Protein AF-A0A7W1GIJ8-F1 (afdb_monomer)

Sequence (179 aa):
MKRFIGHLTVALIAFLLGIIAAHLSSYIQSLGSETNVIAVEAPAMPPPELSSTKGEPRNLSPKEAEIVAEAESFVCSNGYTEQQCGSIGRIYFEPGENPDALNKIWEQRRETLEGKAYGIILKKKGESTFWTVVFRYTARAGKDRERFGRAWTMEEDRFNKYFIRFSHDFPLAKVEKKL

Structure (mmCIF, N/CA/C/O backbone):
data_AF-A0A7W1GIJ8-F1
#
_entry.id   AF-A0A7W1GIJ8-F1
#
loop_
_atom_site.group_PDB
_atom_site.id
_atom_site.type_symbol
_atom_site.label_atom_id
_atom_site.label_alt_id
_atom_site.label_comp_id
_atom_site.label_asym_id
_atom_site.label_entity_id
_atom_site.label_seq_id
_atom_site.pdbx_PDB_ins_code
_atom_site.Cartn_x
_atom_site.Cartn_y
_atom_site.Cartn_z
_atom_site.occupancy
_atom_site.B_iso_or_equiv
_atom_site.auth_seq_id
_atom_site.auth_comp_id
_atom_site.auth_asym_id
_atom_site.auth_atom_id
_atom_site.pdbx_PDB_model_num
ATOM 1 N N . MET A 1 1 ? 46.442 -18.785 38.571 1.00 53.50 1 MET A N 1
ATOM 2 C CA . MET A 1 1 ? 45.123 -19.213 38.041 1.00 53.50 1 MET A CA 1
ATOM 3 C C . MET A 1 1 ? 43.987 -18.223 38.313 1.00 53.50 1 MET A C 1
ATOM 5 O O . MET A 1 1 ? 43.363 -17.812 37.348 1.00 53.50 1 MET A O 1
ATOM 9 N N . LYS A 1 2 ? 43.738 -17.756 39.551 1.00 52.12 2 LYS A N 1
ATOM 10 C CA . LYS A 1 2 ? 42.608 -16.837 39.856 1.00 52.12 2 LYS A CA 1
ATOM 11 C C . LYS A 1 2 ? 42.583 -15.520 39.050 1.00 52.12 2 LYS A C 1
ATOM 13 O O . LYS A 1 2 ? 41.520 -15.099 38.618 1.00 52.12 2 LYS A O 1
ATOM 18 N N . ARG A 1 3 ? 43.744 -14.902 38.789 1.00 56.84 3 ARG A N 1
ATOM 19 C CA . ARG A 1 3 ? 43.837 -13.662 37.985 1.00 56.84 3 ARG A CA 1
ATOM 20 C C . ARG A 1 3 ? 43.537 -13.880 36.496 1.00 56.84 3 ARG A C 1
ATOM 22 O O . ARG A 1 3 ? 42.955 -13.018 35.859 1.00 56.84 3 ARG A O 1
ATOM 29 N N . PHE A 1 4 ? 43.875 -15.056 35.967 1.00 59.53 4 PHE A N 1
ATOM 30 C CA . PHE A 1 4 ? 43.648 -15.398 34.560 1.00 59.53 4 PHE A CA 1
ATOM 31 C C . PHE A 1 4 ? 42.158 -15.624 34.270 1.00 59.53 4 PHE A C 1
ATOM 33 O O . PHE A 1 4 ? 41.647 -15.160 33.259 1.00 59.53 4 PHE A O 1
ATOM 40 N N . ILE A 1 5 ? 41.448 -16.253 35.215 1.00 66.31 5 ILE A N 1
ATOM 41 C CA . ILE A 1 5 ? 39.994 -16.446 35.141 1.00 66.31 5 ILE A CA 1
ATOM 42 C C . ILE A 1 5 ? 39.275 -15.092 35.150 1.00 66.31 5 ILE A C 1
ATOM 44 O O . ILE A 1 5 ? 38.388 -14.895 34.333 1.00 66.31 5 ILE A O 1
ATOM 48 N N . GLY A 1 6 ? 39.701 -14.143 35.996 1.00 62.62 6 GLY A N 1
ATOM 49 C CA . GLY A 1 6 ? 39.103 -12.803 36.055 1.00 62.62 6 GLY A CA 1
ATOM 50 C C . GLY A 1 6 ? 39.249 -11.996 34.759 1.00 62.62 6 GLY A C 1
ATOM 51 O O . GLY A 1 6 ? 38.296 -11.358 34.323 1.00 62.62 6 GLY A O 1
ATOM 52 N N . HIS A 1 7 ? 40.414 -12.049 34.106 1.00 67.94 7 HIS A N 1
ATOM 53 C CA . HIS A 1 7 ? 40.604 -11.372 32.817 1.00 67.94 7 HIS A CA 1
ATOM 54 C C . HIS A 1 7 ? 39.804 -12.033 31.685 1.00 67.94 7 HIS A C 1
ATOM 56 O O . HIS A 1 7 ? 39.283 -11.328 30.822 1.00 67.94 7 HIS A O 1
ATOM 62 N N . LEU A 1 8 ? 39.644 -13.361 31.723 1.00 70.44 8 LEU A N 1
ATOM 63 C CA . LEU A 1 8 ? 38.831 -14.096 30.755 1.00 70.44 8 LEU A CA 1
ATOM 64 C C . LEU A 1 8 ? 37.340 -13.735 30.868 1.00 70.44 8 LEU A C 1
ATOM 66 O O . LEU A 1 8 ? 36.697 -13.506 29.847 1.00 70.44 8 LEU A O 1
ATOM 70 N N . THR A 1 9 ? 36.789 -13.624 32.084 1.00 71.50 9 THR A N 1
ATOM 71 C CA . THR A 1 9 ? 35.383 -13.223 32.274 1.00 71.50 9 THR A CA 1
ATOM 72 C C . THR A 1 9 ? 35.122 -11.797 31.813 1.00 71.50 9 THR A C 1
ATOM 74 O O . THR A 1 9 ? 34.114 -11.553 31.155 1.00 71.50 9 THR A O 1
ATOM 77 N N . VAL A 1 10 ? 36.027 -10.857 32.103 1.00 75.12 10 VAL A N 1
ATOM 78 C CA . VAL A 1 10 ? 35.875 -9.463 31.655 1.00 75.12 10 VAL A CA 1
ATOM 79 C C . VAL A 1 10 ? 35.922 -9.367 30.126 1.00 75.12 10 VAL A C 1
ATOM 81 O O . VAL A 1 10 ? 35.085 -8.685 29.536 1.00 75.12 10 VAL A O 1
ATOM 84 N N . ALA A 1 11 ? 36.834 -10.096 29.475 1.00 74.00 11 ALA A N 1
ATOM 85 C CA . ALA A 1 11 ? 36.916 -10.136 28.015 1.00 74.00 11 ALA A CA 1
ATOM 86 C C . ALA A 1 11 ? 35.655 -10.744 27.376 1.00 74.00 11 ALA A C 1
ATOM 88 O O . ALA A 1 11 ? 35.153 -10.217 26.384 1.00 74.00 11 ALA A O 1
ATOM 89 N N . LEU A 1 12 ? 35.103 -11.808 27.970 1.00 78.75 12 LEU A N 1
ATOM 90 C CA . LEU A 1 12 ? 33.885 -12.452 27.476 1.00 78.75 12 LEU A CA 1
ATOM 91 C C . LEU A 1 12 ? 32.659 -11.532 27.596 1.00 78.75 12 LEU A C 1
ATOM 93 O O . LEU A 1 12 ? 31.855 -11.453 26.671 1.00 78.75 12 LEU A O 1
ATOM 97 N N . ILE A 1 13 ? 32.534 -10.801 28.709 1.00 80.62 13 ILE A N 1
ATOM 98 C CA . ILE A 1 13 ? 31.448 -9.832 28.915 1.00 80.62 13 ILE A CA 1
ATOM 99 C C . ILE A 1 13 ? 31.554 -8.689 27.901 1.00 80.62 13 ILE A C 1
ATOM 101 O O . ILE A 1 13 ? 30.557 -8.339 27.276 1.00 80.62 13 ILE A O 1
ATOM 105 N N . ALA A 1 14 ? 32.754 -8.143 27.686 1.00 74.88 14 ALA A N 1
ATOM 106 C CA . ALA A 1 14 ? 32.968 -7.085 26.700 1.00 74.88 14 ALA A CA 1
ATOM 107 C C . ALA A 1 14 ? 32.636 -7.553 25.271 1.00 74.88 14 ALA A C 1
ATOM 109 O O . ALA A 1 14 ? 31.996 -6.826 24.513 1.00 74.88 14 ALA A O 1
ATOM 110 N N . PHE A 1 15 ? 33.009 -8.788 24.924 1.00 78.56 15 PHE A N 1
ATOM 111 C CA . PHE A 1 15 ? 32.695 -9.390 23.630 1.00 78.56 15 PHE A CA 1
ATOM 112 C C . PHE A 1 15 ? 31.184 -9.582 23.427 1.00 78.56 15 PHE A C 1
ATOM 114 O O . PHE A 1 15 ? 30.646 -9.203 22.387 1.00 78.56 15 PHE A O 1
ATOM 121 N N . LEU A 1 16 ? 30.475 -10.095 24.438 1.00 78.88 16 LEU A N 1
ATOM 122 C CA . LEU A 1 16 ? 29.019 -10.261 24.388 1.00 78.88 16 LEU A CA 1
ATOM 123 C C . LEU A 1 16 ? 28.288 -8.915 24.300 1.00 78.88 16 LEU A C 1
ATOM 125 O O . LEU A 1 16 ? 27.351 -8.785 23.516 1.00 78.88 16 LEU A O 1
ATOM 129 N N . LEU A 1 17 ? 28.740 -7.897 25.037 1.00 75.88 17 LEU A N 1
ATOM 130 C CA . LEU A 1 17 ? 28.193 -6.542 24.930 1.00 75.88 17 LEU A CA 1
ATOM 131 C C . LEU A 1 17 ? 28.420 -5.941 23.536 1.00 75.88 17 LEU A C 1
ATOM 133 O O . LEU A 1 17 ? 27.518 -5.298 23.004 1.00 75.88 17 LEU A O 1
ATOM 137 N N . GLY A 1 18 ? 29.574 -6.199 22.912 1.00 69.12 18 GLY A N 1
ATOM 138 C CA . GLY A 1 18 ? 29.854 -5.790 21.533 1.00 69.12 18 GLY A CA 1
ATOM 139 C C . GLY A 1 18 ? 28.913 -6.438 20.512 1.00 69.12 18 GLY A C 1
ATOM 140 O O . GLY A 1 18 ? 28.390 -5.751 19.636 1.00 69.12 18 GLY A O 1
ATOM 141 N N . ILE A 1 19 ? 28.625 -7.735 20.660 1.00 71.81 19 ILE A N 1
ATOM 142 C CA . ILE A 1 19 ? 27.670 -8.452 19.797 1.00 71.81 19 ILE A CA 1
ATOM 143 C C . ILE A 1 19 ? 26.248 -7.911 19.982 1.00 71.81 19 ILE A C 1
ATOM 145 O O . ILE A 1 19 ? 25.547 -7.675 18.998 1.00 71.81 19 ILE A O 1
ATOM 149 N N . ILE A 1 20 ? 25.824 -7.671 21.226 1.00 69.75 20 ILE A N 1
ATOM 150 C CA . ILE A 1 20 ? 24.505 -7.094 21.522 1.00 69.75 20 ILE A CA 1
ATOM 151 C C . ILE A 1 20 ? 24.397 -5.679 20.936 1.00 69.75 20 ILE A C 1
ATOM 153 O O . ILE A 1 20 ? 23.381 -5.354 20.327 1.00 69.75 20 ILE A O 1
ATOM 157 N N . ALA A 1 21 ? 25.446 -4.859 21.044 1.00 60.22 21 ALA A N 1
ATOM 158 C CA . ALA A 1 21 ? 25.483 -3.524 20.454 1.00 60.22 21 ALA A CA 1
ATOM 159 C C . ALA A 1 21 ? 25.425 -3.561 18.917 1.00 60.22 21 ALA A C 1
ATOM 161 O O . ALA A 1 21 ? 24.701 -2.767 18.322 1.00 60.22 21 ALA A O 1
ATOM 162 N N . ALA A 1 22 ? 26.114 -4.503 18.266 1.00 59.06 22 ALA A N 1
ATOM 163 C CA . ALA A 1 22 ? 26.047 -4.682 16.813 1.00 59.06 22 ALA A CA 1
ATOM 164 C C . ALA A 1 22 ? 24.661 -5.170 16.347 1.00 59.06 22 ALA A C 1
ATOM 166 O O . ALA A 1 22 ? 24.130 -4.694 15.339 1.00 59.06 22 ALA A O 1
ATOM 167 N N . HIS A 1 23 ? 24.023 -6.068 17.104 1.00 55.91 23 HIS A N 1
ATOM 168 C CA . HIS A 1 23 ? 22.653 -6.502 16.825 1.00 55.91 23 HIS A CA 1
ATOM 169 C C . HIS A 1 23 ? 21.625 -5.392 17.055 1.00 55.91 23 HIS A C 1
ATOM 171 O O . HIS A 1 23 ? 20.722 -5.218 16.242 1.00 55.91 23 HIS A O 1
ATOM 177 N N . LEU A 1 24 ? 21.777 -4.593 18.112 1.00 51.56 24 LEU A N 1
ATOM 178 C CA . LEU A 1 24 ? 20.927 -3.427 18.339 1.00 51.56 24 LEU A CA 1
ATOM 179 C C . LEU A 1 24 ? 21.158 -2.357 17.271 1.00 51.56 24 LEU A C 1
ATOM 181 O O . LEU A 1 24 ? 20.193 -1.781 16.792 1.00 51.56 24 LEU A O 1
ATOM 185 N N . SER A 1 25 ? 22.400 -2.122 16.846 1.00 48.34 25 SER A N 1
ATOM 186 C CA . SER A 1 25 ? 22.722 -1.147 15.800 1.00 48.34 25 SER A CA 1
ATOM 187 C C . SER A 1 25 ? 22.161 -1.558 14.436 1.00 48.34 25 SER A C 1
ATOM 189 O O . SER A 1 25 ? 21.562 -0.725 13.767 1.00 48.34 25 SER A O 1
ATOM 191 N N . SER A 1 26 ? 22.242 -2.839 14.061 1.00 48.91 26 SER A N 1
ATOM 192 C CA . SER A 1 26 ? 21.602 -3.351 12.836 1.00 48.91 26 SER A CA 1
ATOM 193 C C . SER A 1 26 ? 20.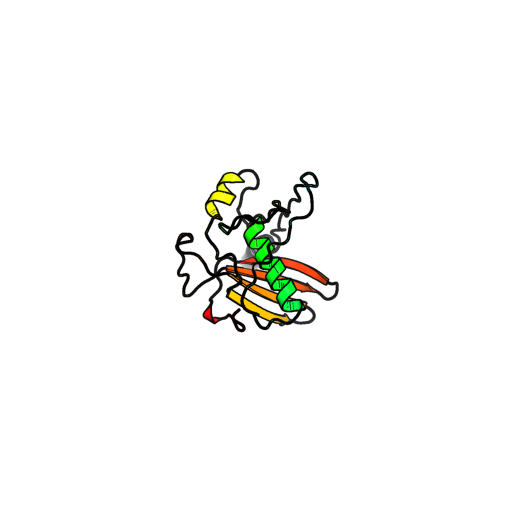070 -3.320 12.915 1.00 48.91 26 SER A C 1
ATOM 195 O O . SER A 1 26 ? 19.406 -2.957 11.944 1.00 48.91 26 SER A O 1
ATOM 197 N N . TYR A 1 27 ? 19.490 -3.612 14.082 1.00 40.38 27 TYR A N 1
ATOM 198 C CA . TYR A 1 27 ? 18.048 -3.492 14.307 1.00 40.38 27 TYR A CA 1
ATOM 199 C C . TYR A 1 27 ? 17.574 -2.028 14.249 1.00 40.38 27 TYR A C 1
ATOM 201 O O . TYR A 1 27 ? 16.558 -1.738 13.613 1.00 40.38 27 TYR A O 1
ATOM 209 N N . ILE A 1 28 ? 18.343 -1.098 14.832 1.00 41.16 28 ILE A N 1
ATOM 210 C CA . ILE A 1 28 ? 18.105 0.353 14.791 1.00 41.16 28 ILE A CA 1
ATOM 211 C C . ILE A 1 28 ? 18.321 0.905 13.380 1.00 41.16 28 ILE A C 1
ATOM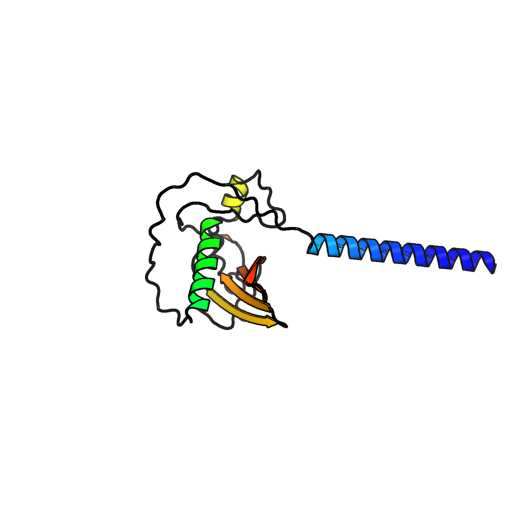 213 O O . ILE A 1 28 ? 17.526 1.727 12.958 1.00 41.16 28 ILE A O 1
ATOM 217 N N . GLN A 1 29 ? 19.302 0.431 12.607 1.00 38.34 29 GLN A N 1
ATOM 218 C CA . GLN A 1 29 ? 19.440 0.789 11.187 1.00 38.34 29 GLN A CA 1
ATOM 219 C C . GLN A 1 29 ? 18.252 0.290 10.352 1.00 38.34 29 GLN A C 1
ATOM 221 O O . GLN A 1 29 ? 17.843 0.969 9.417 1.00 38.34 29 GLN A O 1
ATOM 226 N N . SER A 1 30 ? 17.637 -0.842 10.719 1.00 37.28 30 SER A N 1
ATOM 227 C CA . SER A 1 30 ? 16.407 -1.316 10.064 1.00 37.28 30 SER A CA 1
ATOM 228 C C . SER A 1 30 ? 15.163 -0.491 10.445 1.00 37.28 30 SER A C 1
ATOM 230 O O . SER A 1 30 ? 14.248 -0.341 9.639 1.00 37.28 30 SER A O 1
ATOM 232 N N . LEU A 1 31 ? 15.136 0.075 11.659 1.00 38.56 31 LEU A N 1
ATOM 233 C CA . LEU A 1 31 ? 14.067 0.953 12.161 1.00 38.56 31 LEU A CA 1
ATOM 234 C C . LEU A 1 31 ? 14.263 2.430 11.784 1.00 38.56 31 LEU A C 1
ATOM 236 O O . LEU A 1 31 ? 13.289 3.173 11.720 1.00 38.56 31 LEU A O 1
ATOM 240 N N . GLY A 1 32 ? 15.510 2.831 11.554 1.00 30.44 32 GLY A N 1
ATOM 241 C CA . GLY A 1 32 ? 15.978 4.179 11.249 1.00 30.44 32 GLY A CA 1
ATOM 242 C C . GLY A 1 32 ? 16.323 4.381 9.778 1.00 30.44 32 GLY A C 1
ATOM 243 O O . GLY A 1 32 ? 17.008 5.345 9.454 1.00 30.44 32 GLY A O 1
ATOM 244 N N . SER A 1 33 ? 15.846 3.509 8.882 1.00 34.81 33 SER A N 1
ATOM 245 C CA . SER A 1 33 ? 15.708 3.859 7.467 1.00 34.81 33 SER A CA 1
ATOM 246 C C . SER A 1 33 ? 14.630 4.936 7.361 1.00 34.81 33 SER A C 1
ATOM 248 O O . SER A 1 33 ? 13.485 4.663 6.998 1.00 34.81 33 SER A O 1
ATOM 250 N N . GLU A 1 34 ? 15.002 6.156 7.743 1.00 40.81 34 GLU A N 1
ATOM 251 C CA . GLU A 1 34 ? 14.305 7.381 7.403 1.00 40.81 34 GLU A CA 1
ATOM 252 C C . GLU A 1 34 ? 13.950 7.300 5.918 1.00 40.81 34 GLU A C 1
ATOM 254 O O . GLU A 1 34 ? 14.800 7.161 5.038 1.00 40.81 34 GLU A O 1
ATOM 259 N N . THR A 1 35 ? 12.652 7.271 5.644 1.00 40.28 35 THR A N 1
ATOM 260 C CA . THR A 1 35 ? 12.114 7.337 4.295 1.00 40.28 35 THR A CA 1
ATOM 261 C C . THR A 1 35 ? 12.570 8.651 3.677 1.00 40.28 35 THR A C 1
ATOM 263 O O . THR A 1 35 ? 12.075 9.711 4.063 1.00 40.28 35 THR A O 1
ATOM 266 N N . ASN A 1 36 ? 13.491 8.594 2.715 1.00 36.75 36 ASN A N 1
ATOM 267 C CA . ASN A 1 36 ? 13.826 9.734 1.867 1.00 36.75 36 ASN A CA 1
ATOM 268 C C . ASN A 1 36 ? 12.633 10.031 0.946 1.00 36.75 36 ASN A C 1
ATOM 270 O O . ASN A 1 36 ? 12.582 9.604 -0.205 1.00 36.75 36 ASN A O 1
ATOM 274 N N . VAL A 1 37 ? 11.638 10.748 1.470 1.00 37.28 37 VAL A N 1
ATOM 275 C CA . VAL A 1 37 ? 10.587 11.373 0.663 1.00 37.28 37 VAL A CA 1
ATOM 276 C C . VAL A 1 37 ? 11.182 12.658 0.099 1.00 37.28 37 VAL A C 1
ATOM 278 O O . VAL A 1 37 ? 11.120 13.714 0.726 1.00 37.28 37 VAL A O 1
ATOM 281 N N . ILE A 1 38 ? 11.809 12.570 -1.072 1.00 37.53 38 ILE A N 1
ATOM 282 C CA . ILE A 1 38 ? 12.304 13.753 -1.777 1.00 37.53 38 ILE A CA 1
ATOM 283 C C . ILE A 1 38 ? 11.115 14.384 -2.501 1.00 37.53 38 ILE A C 1
ATOM 285 O O . ILE A 1 38 ? 10.545 13.808 -3.427 1.00 37.53 38 ILE A O 1
ATOM 289 N N . ALA A 1 39 ? 10.715 15.575 -2.057 1.00 32.69 39 ALA A N 1
ATOM 290 C CA . ALA A 1 39 ? 9.743 16.383 -2.774 1.00 32.69 39 ALA A CA 1
ATOM 291 C C . ALA A 1 39 ? 10.421 16.984 -4.011 1.00 32.69 39 ALA A C 1
ATOM 293 O O . ALA A 1 39 ? 11.202 17.924 -3.899 1.00 32.69 39 ALA A O 1
ATOM 294 N N . VAL A 1 40 ? 10.134 16.432 -5.188 1.00 37.00 40 VAL A N 1
ATOM 295 C CA . VAL A 1 40 ? 10.440 17.099 -6.455 1.00 37.00 40 VAL A CA 1
ATOM 296 C C . VAL A 1 40 ? 9.249 17.997 -6.774 1.00 37.00 40 VAL A C 1
ATOM 298 O O . VAL A 1 40 ? 8.143 17.512 -6.998 1.00 37.00 40 VAL A O 1
ATOM 301 N N . GLU A 1 41 ? 9.453 19.310 -6.707 1.00 31.25 41 GLU A N 1
ATOM 302 C CA . GLU A 1 41 ? 8.429 20.304 -7.020 1.00 31.25 41 GLU A CA 1
ATOM 303 C C . GLU A 1 41 ? 8.446 20.570 -8.533 1.00 31.25 41 GLU A C 1
ATOM 305 O O . GLU A 1 41 ? 9.449 21.021 -9.087 1.00 31.25 41 GLU A O 1
ATOM 310 N N . ALA A 1 42 ? 7.353 20.230 -9.217 1.00 40.75 42 ALA A N 1
ATOM 311 C CA . ALA A 1 42 ? 7.154 20.487 -10.641 1.00 40.75 42 ALA A CA 1
ATOM 312 C C . ALA A 1 42 ? 6.112 21.608 -10.830 1.00 40.75 42 ALA A C 1
ATOM 314 O O . ALA A 1 42 ? 5.232 21.770 -9.980 1.00 40.75 42 ALA A O 1
ATOM 315 N N . PRO A 1 43 ? 6.206 22.400 -11.916 1.00 32.16 43 PRO A N 1
ATOM 316 C CA . PRO A 1 43 ? 5.423 23.619 -12.096 1.00 32.16 43 PRO A CA 1
ATOM 317 C C . PRO A 1 43 ? 3.914 23.357 -12.087 1.00 32.16 43 PRO A C 1
ATOM 319 O O . PRO A 1 43 ? 3.425 22.403 -12.693 1.00 32.16 43 PRO A O 1
ATOM 322 N N . ALA A 1 44 ? 3.188 24.248 -11.407 1.00 34.69 44 ALA A N 1
ATOM 323 C CA . ALA A 1 44 ? 1.742 24.199 -11.264 1.00 34.69 44 ALA A CA 1
ATOM 324 C C . ALA A 1 44 ? 1.051 24.219 -12.636 1.00 34.69 44 ALA A C 1
ATOM 326 O O . ALA A 1 44 ? 1.144 25.191 -13.387 1.00 34.69 44 ALA A O 1
ATOM 327 N N . MET A 1 45 ? 0.324 23.149 -12.937 1.00 33.00 45 MET A N 1
ATOM 328 C CA . MET A 1 45 ? -0.632 23.084 -14.036 1.00 33.00 45 MET A CA 1
ATOM 329 C C . MET A 1 45 ? -2.020 22.748 -13.483 1.00 33.00 45 MET A C 1
ATOM 331 O O . MET A 1 45 ? -2.112 22.243 -12.361 1.00 33.00 45 MET A O 1
ATOM 335 N N . PRO A 1 46 ? -3.087 23.130 -14.212 1.00 34.88 46 PRO A N 1
ATOM 336 C CA . PRO A 1 46 ? -4.429 23.307 -13.668 1.00 34.88 46 PRO A CA 1
ATOM 337 C C . PRO A 1 46 ? -4.957 22.044 -12.984 1.00 34.88 46 PRO A C 1
ATOM 339 O O . PRO A 1 46 ? -4.533 20.937 -13.323 1.00 34.88 46 PRO A O 1
ATOM 342 N N . PRO A 1 47 ? -5.865 22.217 -12.006 1.00 32.59 47 PRO A N 1
ATOM 343 C CA . PRO A 1 47 ? -6.262 21.154 -11.100 1.00 32.59 47 PRO A CA 1
ATOM 344 C C . PRO A 1 47 ? -6.759 19.946 -11.898 1.00 32.59 47 PRO A C 1
ATOM 346 O O . PRO A 1 47 ? -7.558 20.129 -12.822 1.00 32.59 47 PRO A O 1
ATOM 349 N N . PRO A 1 48 ? -6.295 18.727 -11.573 1.00 38.28 48 PRO A N 1
ATOM 350 C CA . PRO A 1 48 ? -6.767 17.541 -12.254 1.00 38.28 48 PRO A CA 1
ATOM 351 C C . PRO A 1 48 ? -8.274 17.443 -12.028 1.00 38.28 48 PRO A C 1
ATOM 353 O O . PRO A 1 48 ? -8.737 17.426 -10.884 1.00 38.28 48 PRO A O 1
ATOM 356 N N . GLU A 1 49 ? -9.040 17.381 -13.118 1.00 34.00 49 GLU A N 1
ATOM 357 C CA . GLU A 1 49 ? -10.390 16.839 -13.068 1.00 34.00 49 GLU A CA 1
ATOM 358 C C . GLU A 1 49 ? -10.272 15.464 -12.417 1.00 34.00 49 GLU A C 1
ATOM 360 O O . GLU A 1 49 ? -9.721 14.520 -12.990 1.00 34.00 49 GLU A O 1
ATOM 365 N N . LEU A 1 50 ? -10.720 15.386 -11.164 1.00 36.56 50 LEU A N 1
ATOM 366 C CA . LEU A 1 50 ? -10.847 14.147 -10.427 1.00 36.56 50 LEU A CA 1
ATOM 367 C C . LEU A 1 50 ? -11.713 13.243 -11.305 1.00 36.56 50 LEU A C 1
ATOM 369 O O . LEU A 1 50 ? -12.917 13.471 -11.436 1.00 36.56 50 LEU A O 1
ATOM 373 N N . SER A 1 51 ? -11.092 12.260 -11.955 1.00 36.06 51 SER A N 1
ATOM 374 C CA . SER A 1 51 ? -11.794 11.208 -12.677 1.00 36.06 51 SER A CA 1
ATOM 375 C C . SER A 1 51 ? -12.692 10.496 -11.672 1.00 36.06 51 SER A C 1
ATOM 377 O O . SER A 1 51 ? -12.279 9.589 -10.946 1.00 36.06 51 SER A O 1
ATOM 379 N N . SER A 1 52 ? -13.932 10.976 -11.591 1.00 34.62 52 SER A N 1
ATOM 380 C CA . SER A 1 52 ? -15.047 10.359 -10.898 1.00 34.62 52 SER A CA 1
ATOM 381 C C . SER A 1 52 ? -15.360 9.063 -11.635 1.00 34.62 52 SER A C 1
ATOM 383 O O . SER A 1 52 ? -16.272 8.964 -12.456 1.00 34.62 52 SER A O 1
ATOM 385 N N . THR A 1 53 ? -14.540 8.044 -11.387 1.00 39.72 53 THR A N 1
ATOM 386 C CA . THR A 1 53 ? -14.877 6.675 -11.745 1.00 39.72 53 THR A CA 1
ATOM 387 C C . THR A 1 53 ? -15.952 6.233 -10.769 1.00 39.72 53 THR A C 1
ATOM 389 O O . THR A 1 53 ? -15.682 5.819 -9.643 1.00 39.72 53 THR A O 1
ATOM 392 N N . LYS A 1 54 ? -17.192 6.412 -11.228 1.00 36.88 54 LYS A N 1
ATOM 393 C CA . LYS A 1 54 ? -18.464 6.002 -10.635 1.00 36.88 54 LYS A CA 1
ATOM 394 C C . LYS A 1 54 ? -18.450 4.486 -10.372 1.00 36.88 54 LYS A C 1
ATOM 396 O O . LYS A 1 54 ? -18.934 3.703 -11.181 1.00 36.88 54 LYS A O 1
ATOM 401 N N . GLY A 1 55 ? -17.802 4.076 -9.286 1.00 41.50 55 GLY A N 1
ATOM 402 C CA . GLY A 1 55 ? -17.826 2.710 -8.770 1.00 41.50 55 GLY A CA 1
ATOM 403 C C . GLY A 1 55 ? -19.080 2.460 -7.936 1.00 41.50 55 GLY A C 1
ATOM 404 O O . GLY A 1 55 ? -19.723 3.405 -7.475 1.00 41.50 55 GLY A O 1
ATOM 405 N N . GLU A 1 56 ? -19.415 1.185 -7.746 1.00 49.16 56 GLU A N 1
ATOM 406 C CA . GLU A 1 56 ? -20.416 0.734 -6.774 1.00 49.16 56 GLU A CA 1
ATOM 407 C C . GLU A 1 56 ? -20.213 1.435 -5.415 1.00 49.16 56 GLU A C 1
ATOM 409 O O . GLU A 1 56 ? -19.066 1.659 -5.006 1.00 49.16 56 GLU A O 1
ATOM 414 N N . PRO A 1 57 ? -21.286 1.815 -4.698 1.00 59.03 57 PRO A N 1
ATOM 415 C CA . PRO A 1 57 ? -21.146 2.409 -3.377 1.00 59.03 57 PRO A CA 1
ATOM 416 C C . PRO A 1 57 ? -20.515 1.383 -2.427 1.00 59.03 57 PRO A C 1
ATOM 418 O O . PRO A 1 57 ? -21.189 0.485 -1.931 1.00 59.03 57 PRO A O 1
ATOM 421 N N . ARG A 1 58 ? -19.219 1.546 -2.131 1.00 73.44 58 ARG A N 1
ATOM 422 C CA . ARG A 1 58 ? -18.400 0.624 -1.313 1.00 73.44 58 ARG A CA 1
ATOM 423 C C . ARG A 1 58 ? -18.776 0.584 0.182 1.00 73.44 58 ARG A C 1
ATOM 425 O O . ARG A 1 58 ? -17.996 0.126 1.011 1.00 73.44 58 ARG A O 1
ATOM 432 N N . ASN A 1 59 ? -19.951 1.112 0.541 1.00 84.31 59 ASN A N 1
ATOM 433 C CA . ASN A 1 59 ? -20.462 1.274 1.906 1.00 84.31 59 ASN A CA 1
ATOM 434 C C . ASN A 1 59 ? -19.378 1.739 2.903 1.00 84.31 59 ASN A C 1
ATOM 436 O O . ASN A 1 59 ? -19.086 1.095 3.918 1.00 84.31 59 ASN A O 1
ATOM 440 N N . LEU A 1 60 ? -18.718 2.842 2.553 1.00 85.81 60 LEU A N 1
ATOM 441 C CA . LEU A 1 60 ? -17.657 3.453 3.343 1.00 85.81 60 LEU A CA 1
ATOM 442 C C . LEU A 1 60 ? -18.208 4.626 4.148 1.00 85.81 60 LEU A C 1
ATOM 444 O O . LEU A 1 60 ? -18.987 5.432 3.640 1.00 85.81 60 LEU A O 1
ATOM 448 N N . SER A 1 61 ? -17.760 4.749 5.395 1.00 89.38 61 SER A N 1
ATOM 449 C CA . SER A 1 61 ? 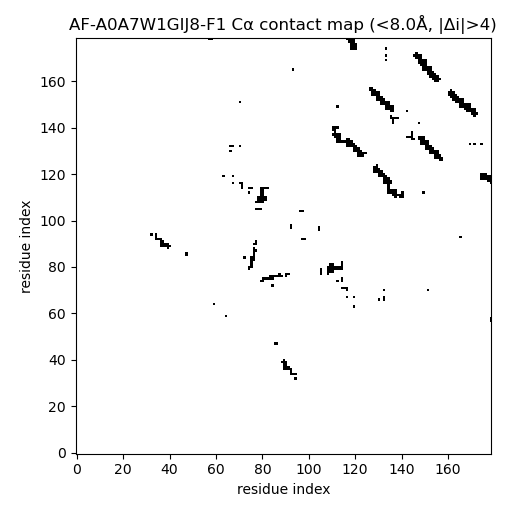-17.850 6.011 6.125 1.00 89.38 61 SER A CA 1
ATOM 450 C C . SER A 1 61 ? -17.044 7.098 5.396 1.00 89.38 61 SER A C 1
ATOM 452 O O . SER A 1 61 ? -16.103 6.773 4.666 1.00 89.38 61 SER A O 1
ATOM 454 N N . PRO A 1 62 ? -17.350 8.391 5.606 1.00 87.31 62 PRO A N 1
ATOM 455 C CA . PRO A 1 62 ? -16.614 9.476 4.959 1.00 87.31 62 PRO A CA 1
ATOM 456 C C . PRO A 1 62 ? -15.093 9.396 5.160 1.00 87.31 62 PRO A C 1
ATOM 458 O O . PRO A 1 62 ? -14.346 9.557 4.201 1.00 87.31 62 PRO A O 1
ATOM 461 N N . LYS A 1 63 ? -14.636 9.056 6.376 1.00 87.44 63 LYS A N 1
ATOM 462 C CA . LYS A 1 63 ? -13.205 8.887 6.674 1.00 87.44 63 LYS A CA 1
ATOM 463 C C . LYS A 1 63 ? -12.609 7.686 5.939 1.00 87.44 63 LYS A C 1
ATOM 465 O O . LYS A 1 63 ? -11.556 7.818 5.338 1.00 87.44 63 LYS A O 1
ATOM 470 N N . GLU A 1 64 ? -13.273 6.527 5.926 1.00 90.31 64 GLU A N 1
ATOM 471 C CA . GLU A 1 64 ? 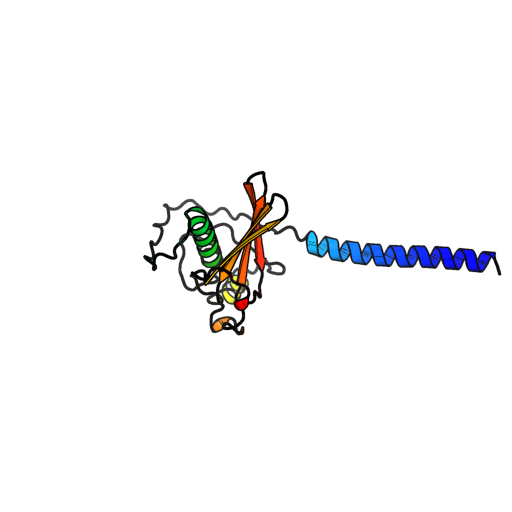-12.780 5.375 5.151 1.00 90.31 64 GLU A CA 1
ATOM 472 C C . GLU A 1 64 ? -12.681 5.698 3.654 1.00 90.31 64 GLU A C 1
ATOM 474 O O . GLU A 1 64 ? -11.720 5.294 3.006 1.00 90.31 64 GLU A O 1
ATOM 479 N N . ALA A 1 65 ? -13.656 6.429 3.106 1.00 88.31 65 ALA A N 1
ATOM 480 C CA . ALA A 1 65 ? -13.654 6.836 1.705 1.00 88.31 65 ALA A CA 1
ATOM 481 C C . ALA A 1 65 ? -12.477 7.766 1.381 1.00 88.31 65 ALA A C 1
ATOM 483 O O . ALA A 1 65 ? -11.826 7.579 0.356 1.00 88.31 65 ALA A O 1
ATOM 484 N N . GLU A 1 66 ? -12.176 8.715 2.269 1.00 87.38 66 GLU A N 1
ATOM 485 C CA . GLU A 1 66 ? -11.006 9.591 2.173 1.00 87.38 66 GLU A CA 1
ATOM 486 C C . GLU A 1 66 ? -9.700 8.781 2.175 1.00 87.38 66 GLU A C 1
ATOM 488 O O . GLU A 1 66 ? -8.900 8.909 1.250 1.00 87.38 66 GLU A O 1
ATOM 493 N N . ILE A 1 67 ? -9.530 7.872 3.142 1.00 88.38 67 ILE A N 1
ATOM 494 C CA . ILE A 1 67 ? -8.332 7.023 3.252 1.00 88.38 67 ILE A CA 1
ATOM 495 C C . ILE A 1 67 ? -8.150 6.130 2.018 1.00 88.38 67 ILE A C 1
ATOM 497 O O . ILE A 1 67 ? -7.039 5.971 1.511 1.00 88.38 67 ILE A O 1
ATOM 501 N N . VAL A 1 68 ? -9.234 5.535 1.513 1.00 90.56 68 VAL A N 1
ATOM 502 C CA . VAL A 1 68 ? -9.187 4.709 0.299 1.00 90.56 68 VAL A CA 1
ATOM 503 C C . VAL A 1 68 ? -8.825 5.553 -0.921 1.00 90.56 68 VAL A C 1
ATOM 505 O O . VAL A 1 68 ? -8.000 5.120 -1.723 1.00 90.56 68 VAL A O 1
ATOM 508 N N . ALA A 1 69 ? -9.401 6.748 -1.061 1.00 87.75 69 ALA A N 1
ATOM 509 C CA . ALA A 1 69 ? -9.099 7.644 -2.172 1.00 87.75 69 ALA A CA 1
ATOM 510 C C . ALA A 1 69 ? -7.632 8.102 -2.157 1.00 87.75 69 ALA A C 1
ATOM 512 O O . ALA A 1 69 ? -6.985 8.119 -3.205 1.00 87.75 69 ALA A O 1
ATOM 513 N N . GLU A 1 70 ? -7.086 8.414 -0.980 1.00 87.00 70 GLU A N 1
ATOM 514 C CA . GLU A 1 70 ? -5.674 8.767 -0.821 1.00 87.00 70 GLU A CA 1
ATOM 515 C C . GLU A 1 70 ? -4.754 7.601 -1.207 1.00 87.00 70 GLU A C 1
ATOM 517 O O . GLU A 1 70 ? -3.816 7.783 -1.986 1.00 87.00 70 GLU A O 1
ATOM 522 N N . ALA A 1 71 ? -5.056 6.386 -0.747 1.00 89.19 71 ALA A N 1
ATOM 523 C CA . ALA A 1 71 ? -4.277 5.200 -1.085 1.00 89.19 71 ALA A CA 1
ATOM 524 C C . ALA A 1 71 ? -4.341 4.862 -2.590 1.00 89.19 71 ALA A C 1
ATOM 526 O O . ALA A 1 71 ? -3.317 4.525 -3.188 1.00 89.19 71 ALA A O 1
ATOM 527 N N . GLU A 1 72 ? -5.518 4.963 -3.221 1.00 90.25 72 GLU A N 1
ATOM 528 C CA . GLU 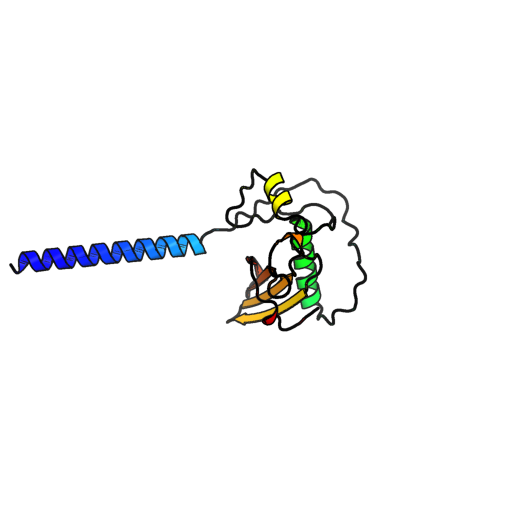A 1 72 ? -5.682 4.770 -4.674 1.00 90.25 72 GLU A CA 1
ATOM 529 C C . GLU A 1 72 ? -4.876 5.813 -5.459 1.00 90.25 72 GLU A C 1
ATOM 531 O O . GLU A 1 72 ? -4.151 5.468 -6.396 1.00 90.25 72 GLU A O 1
ATOM 536 N N . SER A 1 73 ? -4.933 7.076 -5.030 1.00 86.38 73 SER A N 1
ATOM 537 C CA . SER A 1 73 ? -4.149 8.165 -5.616 1.00 86.38 73 SER A CA 1
ATOM 538 C C . SER A 1 73 ? -2.643 7.929 -5.471 1.00 86.38 73 SER A C 1
ATOM 540 O O . SER A 1 73 ? -1.890 8.115 -6.431 1.00 86.38 73 SER A O 1
ATOM 542 N N . PHE A 1 74 ? -2.197 7.448 -4.306 1.00 87.06 74 PHE A N 1
ATOM 543 C CA . PHE A 1 74 ? -0.805 7.091 -4.049 1.00 87.06 74 PHE A CA 1
ATOM 544 C C . PHE A 1 74 ? -0.324 5.986 -4.991 1.00 87.06 74 PHE A C 1
ATOM 546 O O . PHE A 1 74 ? 0.705 6.148 -5.648 1.00 87.06 74 PHE A O 1
ATOM 553 N N . VAL A 1 75 ? -1.057 4.871 -5.066 1.00 88.50 75 VAL A N 1
ATOM 554 C CA . VAL A 1 75 ? -0.711 3.710 -5.899 1.00 88.50 75 VAL A CA 1
ATOM 555 C C . VAL A 1 75 ? -0.627 4.121 -7.368 1.00 88.50 75 VAL A C 1
ATOM 557 O O . VAL A 1 75 ? 0.342 3.794 -8.056 1.00 88.50 75 VAL A O 1
ATOM 560 N N . CYS A 1 76 ? -1.587 4.919 -7.824 1.00 87.31 76 CYS A N 1
ATOM 561 C CA . CYS A 1 76 ? -1.616 5.396 -9.193 1.00 87.31 76 CYS A CA 1
ATOM 562 C C . CYS A 1 76 ? -0.467 6.369 -9.512 1.00 87.31 76 CYS A C 1
ATOM 564 O O . CYS A 1 76 ? 0.297 6.141 -10.450 1.00 87.31 76 CYS A O 1
ATOM 566 N N . SER A 1 77 ? -0.266 7.403 -8.687 1.00 84.75 77 SER A N 1
ATOM 567 C CA . SER A 1 77 ? 0.792 8.412 -8.880 1.00 84.75 77 SER A CA 1
ATOM 568 C C . SER A 1 77 ? 2.206 7.825 -8.796 1.00 84.75 77 SER A C 1
ATOM 570 O O . SER A 1 77 ? 3.133 8.342 -9.416 1.00 84.75 77 SER A O 1
ATOM 572 N N . ASN A 1 78 ? 2.382 6.722 -8.060 1.00 84.62 78 ASN A N 1
ATOM 573 C CA . ASN A 1 78 ? 3.657 6.008 -7.949 1.00 84.62 78 ASN A CA 1
ATOM 574 C C . ASN A 1 78 ? 3.904 4.994 -9.076 1.00 84.62 78 ASN A C 1
ATOM 576 O O . ASN A 1 78 ? 4.928 4.307 -9.058 1.00 84.62 78 ASN A O 1
ATOM 580 N N . GLY A 1 79 ? 3.004 4.918 -10.062 1.00 87.69 79 GLY A N 1
ATOM 581 C CA . GLY A 1 79 ? 3.178 4.119 -11.270 1.00 87.69 79 GLY A CA 1
ATOM 582 C C . GLY A 1 79 ? 2.914 2.630 -11.082 1.00 87.69 79 GLY A C 1
ATOM 583 O O . GLY A 1 79 ? 3.429 1.835 -11.858 1.00 87.69 79 GLY A O 1
ATOM 584 N N . TYR A 1 80 ? 2.138 2.233 -10.070 1.00 89.62 80 TYR A N 1
ATOM 585 C CA . TYR A 1 80 ? 1.797 0.824 -9.842 1.00 89.62 80 TYR A CA 1
ATOM 586 C C . TYR A 1 80 ? 0.701 0.287 -10.772 1.00 89.62 80 TYR A C 1
ATOM 588 O O . TYR A 1 80 ? 0.510 -0.926 -10.868 1.00 89.62 80 TYR A O 1
ATOM 596 N N . THR A 1 81 ? -0.017 1.180 -11.455 1.00 87.62 81 THR A N 1
ATOM 597 C CA . THR A 1 81 ? -1.224 0.882 -12.239 1.00 87.62 81 THR A CA 1
ATOM 598 C C . THR A 1 81 ? -1.087 1.377 -13.675 1.00 87.62 81 THR A C 1
ATOM 600 O O . THR A 1 81 ? -0.307 2.286 -13.937 1.00 87.62 81 THR A O 1
ATOM 603 N N . GLU A 1 82 ? -1.900 0.848 -14.593 1.00 75.88 82 GLU A N 1
ATOM 604 C CA . GLU A 1 82 ? -2.025 1.381 -15.967 1.00 75.88 82 GLU A CA 1
ATOM 605 C C . GLU A 1 82 ? -2.726 2.740 -16.027 1.00 75.88 82 GLU A C 1
ATOM 607 O O . GLU A 1 82 ? -2.593 3.473 -17.006 1.00 75.88 82 GLU A O 1
ATOM 612 N N . GLN A 1 83 ? -3.509 3.067 -14.997 1.00 70.62 83 GLN A N 1
ATOM 613 C CA . GLN A 1 83 ? -4.273 4.304 -14.954 1.00 70.62 83 GLN A CA 1
ATOM 614 C C . GLN A 1 83 ? -3.333 5.511 -14.955 1.00 70.62 83 GLN A C 1
ATOM 616 O O . GLN A 1 83 ? -2.407 5.602 -14.151 1.00 70.62 83 GLN A O 1
ATOM 621 N N . GLN A 1 84 ? -3.597 6.452 -15.860 1.00 60.69 84 GLN A N 1
ATOM 622 C CA . GLN A 1 84 ? -2.981 7.770 -15.828 1.00 60.69 84 GLN A CA 1
ATOM 623 C C . GLN A 1 84 ? -3.714 8.606 -14.779 1.00 60.69 84 GLN A C 1
ATOM 625 O O . GLN A 1 84 ? -4.808 9.107 -15.036 1.00 60.69 84 GLN A O 1
ATOM 630 N N . CYS A 1 85 ? -3.135 8.741 -13.590 1.00 63.75 85 CYS A N 1
ATOM 631 C CA . CYS A 1 85 ? -3.596 9.734 -12.626 1.00 63.75 85 CYS A CA 1
ATOM 632 C C . CYS A 1 85 ? -2.854 11.049 -12.856 1.00 63.75 85 CYS A C 1
ATOM 634 O O . CYS A 1 85 ? -1.656 11.052 -13.146 1.00 63.75 85 CYS A O 1
ATOM 636 N N . 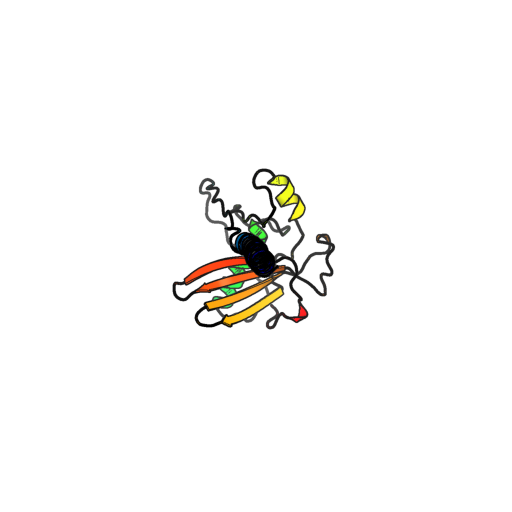GLY A 1 86 ? -3.595 12.160 -12.805 1.00 52.12 86 GLY A N 1
ATOM 637 C CA . GLY A 1 86 ? -3.061 13.496 -13.065 1.00 52.12 86 GLY A CA 1
ATOM 638 C C . GLY A 1 86 ? -1.842 13.801 -12.195 1.00 52.12 86 GLY A C 1
ATOM 639 O O . GLY A 1 86 ? -1.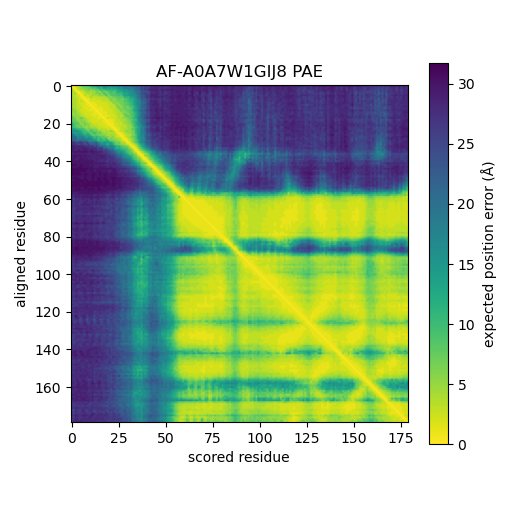834 13.435 -11.028 1.00 52.12 86 GLY A O 1
ATOM 640 N N . SER A 1 87 ? -0.844 14.452 -12.809 1.00 48.56 87 SER A N 1
ATOM 641 C CA . SER A 1 87 ? 0.445 14.916 -12.259 1.00 48.56 87 SER A CA 1
ATOM 642 C C . SER A 1 87 ? 1.103 14.009 -11.210 1.00 48.56 87 SER A C 1
ATOM 644 O O . SER A 1 87 ? 0.649 13.906 -10.076 1.00 48.56 87 SER A O 1
ATOM 646 N N . ILE A 1 88 ? 2.264 13.453 -11.568 1.00 51.34 88 ILE A N 1
ATOM 647 C CA . ILE A 1 88 ? 3.181 12.776 -10.643 1.00 51.34 88 ILE A CA 1
ATOM 648 C C . ILE A 1 88 ? 3.494 13.749 -9.493 1.00 51.34 88 ILE A C 1
ATOM 650 O O . ILE A 1 88 ? 4.235 14.712 -9.675 1.00 51.34 88 ILE A O 1
ATOM 654 N N . GLY A 1 89 ? 2.863 13.541 -8.336 1.00 53.56 89 GLY A N 1
ATOM 655 C CA . GLY A 1 89 ? 3.157 14.283 -7.114 1.00 53.56 89 GLY A CA 1
ATOM 656 C C . GLY A 1 89 ? 4.497 13.851 -6.510 1.00 53.56 89 GLY A C 1
ATOM 657 O O . GLY A 1 89 ? 5.406 13.400 -7.203 1.00 53.56 89 GLY A O 1
ATOM 658 N N . ARG A 1 90 ? 4.622 13.940 -5.180 1.00 63.06 90 ARG A N 1
ATOM 659 C CA . ARG A 1 90 ? 5.787 13.395 -4.464 1.00 63.06 90 ARG A CA 1
ATOM 660 C C . ARG A 1 90 ? 5.906 11.894 -4.742 1.00 63.06 90 ARG A C 1
ATOM 662 O O . ARG A 1 90 ? 5.022 11.125 -4.365 1.00 63.06 90 ARG A O 1
ATOM 669 N N . ILE A 1 91 ? 6.998 11.490 -5.387 1.00 74.56 91 ILE A N 1
ATOM 670 C CA . ILE A 1 91 ? 7.308 10.080 -5.623 1.00 74.56 91 ILE A CA 1
ATOM 671 C C . ILE A 1 91 ? 7.771 9.480 -4.299 1.00 74.56 91 ILE A C 1
ATOM 673 O O . ILE A 1 91 ? 8.681 9.989 -3.645 1.00 74.56 91 ILE A O 1
ATOM 677 N N . TYR A 1 92 ? 7.130 8.391 -3.900 1.00 81.38 92 TYR A N 1
ATOM 678 C CA . TYR A 1 92 ? 7.601 7.565 -2.806 1.00 81.38 92 TYR A CA 1
ATOM 679 C C . TYR A 1 92 ? 8.628 6.585 -3.349 1.00 81.38 92 TYR A C 1
ATOM 681 O O . TYR A 1 92 ? 8.330 5.849 -4.290 1.00 81.38 92 TYR A O 1
ATOM 689 N N . PHE A 1 93 ? 9.810 6.562 -2.744 1.00 82.50 93 PHE A N 1
ATOM 690 C CA . PHE A 1 93 ? 10.834 5.560 -3.009 1.00 82.50 93 PHE A CA 1
ATOM 691 C C . PHE A 1 93 ? 10.752 4.460 -1.957 1.00 82.50 93 PHE A C 1
ATOM 693 O O . PHE A 1 93 ? 10.728 4.727 -0.754 1.00 82.50 93 PHE A O 1
ATOM 700 N N . GLU A 1 94 ? 10.691 3.217 -2.416 1.00 80.94 94 GLU A N 1
ATOM 701 C CA . GLU A 1 94 ? 10.763 2.057 -1.541 1.00 80.94 94 GLU A CA 1
ATOM 702 C C . GLU A 1 94 ? 12.185 1.855 -1.023 1.00 80.94 94 GLU A C 1
ATOM 704 O O . GLU A 1 94 ? 13.156 2.220 -1.694 1.00 80.94 94 GLU A O 1
ATOM 709 N N . PRO A 1 95 ? 12.345 1.239 0.160 1.00 80.31 95 PRO A N 1
ATOM 710 C CA . PRO A 1 95 ? 13.661 0.856 0.647 1.00 80.31 95 PRO A CA 1
ATOM 711 C C . PRO A 1 95 ? 14.435 0.044 -0.402 1.00 80.31 95 PRO A C 1
ATOM 713 O O . PRO A 1 95 ? 13.978 -1.003 -0.854 1.00 80.31 95 PRO A O 1
ATOM 716 N N . GLY A 1 96 ? 15.622 0.528 -0.772 1.00 81.69 96 GLY A N 1
ATOM 717 C CA . GLY A 1 96 ? 16.493 -0.115 -1.761 1.00 81.69 96 GLY A CA 1
ATOM 718 C C . GLY A 1 96 ? 16.271 0.325 -3.210 1.00 81.69 96 GLY A C 1
ATOM 719 O O . GLY A 1 96 ? 17.056 -0.058 -4.079 1.00 81.69 96 GLY A O 1
ATOM 720 N N . GLU A 1 97 ? 15.265 1.152 -3.492 1.00 84.62 97 GLU A N 1
ATOM 721 C CA . GLU A 1 97 ? 15.165 1.820 -4.787 1.00 84.62 97 GLU A CA 1
ATOM 722 C C . GLU A 1 97 ? 16.198 2.947 -4.899 1.00 84.62 97 GLU A C 1
ATOM 724 O O . GLU A 1 97 ? 16.468 3.670 -3.940 1.00 84.62 97 GLU A O 1
ATOM 729 N N . ASN A 1 98 ? 16.782 3.099 -6.091 1.00 84.88 98 ASN A N 1
ATOM 730 C CA . ASN A 1 98 ? 17.704 4.189 -6.391 1.00 84.88 98 ASN A CA 1
ATOM 731 C C . ASN A 1 98 ? 16.928 5.362 -7.018 1.00 84.88 98 ASN A C 1
ATOM 733 O O . ASN A 1 98 ? 16.471 5.204 -8.156 1.00 84.88 98 ASN A O 1
ATOM 737 N N . PRO A 1 99 ? 16.830 6.529 -6.352 1.00 83.69 99 PRO A N 1
ATOM 738 C CA . PRO A 1 99 ? 16.140 7.701 -6.887 1.00 83.69 99 PRO A CA 1
ATOM 739 C C . PRO A 1 99 ? 16.667 8.181 -8.243 1.00 83.69 99 PRO A C 1
ATOM 741 O O . PRO A 1 99 ? 15.900 8.740 -9.017 1.00 83.69 99 PRO A O 1
ATOM 744 N N . ASP A 1 100 ? 17.930 7.907 -8.579 1.00 85.00 100 ASP A N 1
ATOM 745 C CA . ASP A 1 100 ? 18.518 8.280 -9.874 1.00 85.00 100 ASP A CA 1
ATOM 746 C C . ASP A 1 100 ? 18.083 7.342 -11.016 1.00 85.00 100 ASP A C 1
ATOM 748 O O . ASP A 1 100 ? 18.245 7.650 -12.197 1.00 85.00 100 ASP A O 1
ATOM 752 N N . ALA A 1 101 ? 17.511 6.179 -10.687 1.00 86.38 101 ALA A N 1
ATOM 753 C CA . ALA A 1 101 ? 17.096 5.143 -11.633 1.00 86.38 101 ALA A CA 1
ATOM 754 C C . ALA A 1 101 ? 15.575 5.124 -11.848 1.00 86.38 101 ALA A C 1
ATOM 756 O O . ALA A 1 101 ? 14.959 4.065 -11.979 1.00 86.38 101 ALA A O 1
ATOM 757 N N . LEU A 1 102 ? 14.976 6.309 -11.914 1.00 83.62 102 LEU A N 1
ATOM 758 C CA . LEU A 1 102 ? 13.544 6.540 -12.066 1.00 83.62 102 LEU A CA 1
ATOM 759 C C . LEU A 1 102 ? 12.854 5.645 -13.118 1.00 83.62 102 LEU A C 1
ATOM 761 O O . LEU A 1 102 ? 11.863 4.982 -12.818 1.00 83.62 102 LEU A O 1
ATOM 765 N N . ASN A 1 103 ? 13.406 5.547 -14.332 1.00 83.62 103 ASN A N 1
ATOM 766 C CA . ASN A 1 103 ? 12.837 4.705 -15.397 1.00 83.62 103 ASN A CA 1
ATOM 767 C C . ASN A 1 103 ? 12.736 3.227 -14.995 1.00 83.62 103 ASN A C 1
ATOM 769 O O . ASN A 1 103 ? 11.729 2.578 -15.274 1.00 83.62 103 ASN A O 1
ATOM 773 N N . LYS A 1 104 ? 13.758 2.711 -14.303 1.00 86.38 104 LYS A N 1
ATOM 774 C CA . LYS A 1 104 ? 13.786 1.330 -13.814 1.00 86.38 104 LYS A CA 1
ATOM 775 C C . LYS A 1 104 ? 12.739 1.116 -12.723 1.00 86.38 104 LYS A C 1
ATOM 777 O O . LYS A 1 104 ? 12.068 0.090 -12.726 1.00 86.38 104 LYS A O 1
ATOM 782 N N . ILE A 1 105 ? 12.571 2.088 -11.827 1.00 86.81 105 ILE A N 1
ATOM 783 C CA . ILE A 1 105 ? 11.531 2.052 -10.792 1.00 86.81 105 ILE A CA 1
ATOM 784 C C . ILE A 1 105 ? 10.148 1.983 -11.446 1.00 86.81 105 ILE A C 1
ATOM 786 O O . ILE A 1 105 ? 9.359 1.094 -11.131 1.00 86.81 105 ILE A O 1
ATOM 790 N N . TRP A 1 106 ? 9.861 2.860 -12.410 1.00 85.50 106 TRP A N 1
ATOM 791 C CA . TRP A 1 106 ? 8.578 2.832 -13.111 1.00 85.50 106 TRP A CA 1
ATOM 792 C C . T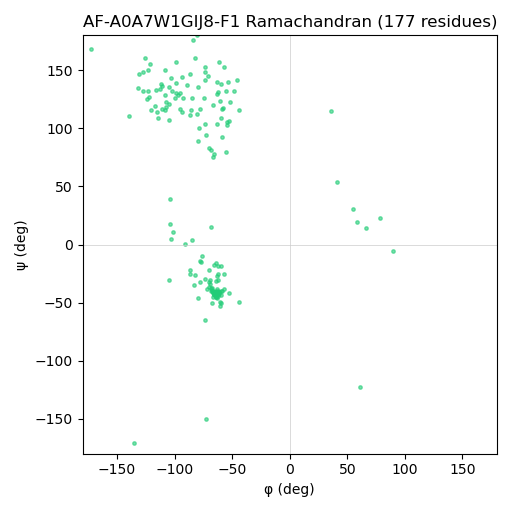RP A 1 106 ? 8.336 1.527 -13.858 1.00 85.50 106 TRP A C 1
ATOM 794 O O . TRP A 1 106 ? 7.227 1.006 -13.816 1.00 85.50 106 TRP A O 1
ATOM 804 N N . GLU A 1 107 ? 9.350 0.977 -14.519 1.00 87.06 107 GLU A N 1
ATOM 805 C CA . GLU A 1 107 ? 9.234 -0.305 -15.215 1.00 87.06 107 GLU A CA 1
ATOM 806 C C . GLU A 1 107 ? 8.918 -1.465 -14.258 1.00 87.06 107 GLU A C 1
ATOM 808 O O . GLU A 1 107 ? 8.087 -2.321 -14.579 1.00 87.06 107 GLU A O 1
ATOM 813 N N . GLN A 1 108 ? 9.543 -1.468 -13.076 1.00 87.19 108 GLN A N 1
ATOM 814 C CA . GLN A 1 108 ? 9.329 -2.476 -12.037 1.00 87.19 108 GLN A CA 1
ATOM 815 C C . GLN A 1 108 ? 7.949 -2.366 -11.385 1.00 87.19 108 GLN A C 1
ATOM 817 O O . GLN A 1 108 ? 7.353 -3.387 -11.046 1.00 87.19 108 GLN A O 1
ATOM 822 N N . ARG A 1 109 ? 7.438 -1.145 -11.201 1.00 89.06 109 ARG A N 1
ATOM 823 C CA . ARG A 1 109 ? 6.145 -0.901 -10.547 1.00 89.06 109 ARG A CA 1
ATOM 824 C C . ARG A 1 109 ? 4.962 -1.052 -11.486 1.00 89.06 109 ARG A C 1
ATOM 826 O O . ARG A 1 109 ? 3.906 -1.504 -11.036 1.00 89.06 109 ARG A O 1
ATOM 833 N N . ARG A 1 110 ? 5.130 -0.682 -12.760 1.00 89.31 110 ARG A N 1
ATOM 834 C CA . ARG A 1 110 ? 4.045 -0.623 -13.742 1.00 89.31 110 ARG A CA 1
ATOM 835 C C . ARG A 1 110 ? 3.229 -1.897 -13.721 1.00 89.31 110 ARG A C 1
ATOM 837 O O . ARG A 1 110 ? 3.788 -2.989 -13.781 1.00 89.31 110 ARG A O 1
ATOM 844 N N . GLU A 1 111 ? 1.910 -1.722 -13.682 1.00 89.50 111 GLU A N 1
ATOM 845 C CA . GLU A 1 111 ? 0.946 -2.813 -13.799 1.00 89.50 111 GLU A CA 1
ATOM 846 C C . GLU A 1 111 ? 1.099 -3.888 -12.726 1.00 89.50 111 GLU A C 1
ATOM 848 O O . GLU A 1 111 ? 0.627 -4.991 -12.942 1.00 89.50 111 GLU A O 1
ATOM 853 N N . THR A 1 112 ? 1.745 -3.645 -11.586 1.00 92.88 112 THR A N 1
ATOM 854 C CA . THR A 1 112 ? 1.882 -4.687 -10.553 1.00 92.88 112 THR A CA 1
ATOM 855 C C . THR A 1 112 ? 0.698 -4.731 -9.594 1.00 92.88 112 THR A C 1
ATOM 857 O O . THR A 1 112 ? 0.447 -5.788 -9.017 1.00 92.88 112 THR A O 1
ATOM 860 N N . LEU A 1 113 ? -0.078 -3.648 -9.465 1.00 93.62 113 LEU A N 1
ATOM 861 C CA . LEU A 1 113 ? -1.250 -3.584 -8.586 1.00 93.62 113 LEU A CA 1
ATOM 862 C C . LEU A 1 113 ? -2.526 -3.208 -9.335 1.00 93.62 113 LEU A C 1
ATOM 864 O O . LEU A 1 113 ? -2.507 -2.458 -10.310 1.00 93.62 113 LEU A O 1
ATOM 868 N N . GLU A 1 114 ? -3.655 -3.706 -8.836 1.00 92.06 114 GLU A N 1
ATOM 869 C CA . GLU A 1 114 ? -4.964 -3.171 -9.197 1.00 92.06 114 GLU A CA 1
ATOM 870 C C . GLU A 1 114 ? -5.079 -1.714 -8.722 1.00 92.06 114 GLU A C 1
ATOM 872 O O . GLU A 1 114 ? -4.656 -1.379 -7.617 1.00 92.06 114 GLU A O 1
ATOM 877 N N . GLY A 1 115 ? -5.674 -0.840 -9.540 1.00 88.94 115 GLY A N 1
ATOM 878 C CA . GLY A 1 115 ? -5.854 0.576 -9.181 1.00 88.94 115 GLY A CA 1
ATOM 879 C C . GLY A 1 115 ? -6.979 0.839 -8.187 1.00 88.94 115 GLY A C 1
ATOM 880 O O . GLY A 1 115 ? -7.103 1.947 -7.673 1.00 88.94 115 GLY A O 1
ATOM 881 N N . LYS A 1 116 ? -7.798 -0.176 -7.898 1.00 91.31 116 LYS A N 1
ATOM 882 C CA . LYS A 1 116 ? -8.840 -0.113 -6.877 1.00 91.31 116 LYS A CA 1
ATOM 883 C C . LYS A 1 116 ? -8.416 -0.890 -5.642 1.00 91.31 116 LYS A C 1
ATOM 885 O O . LYS A 1 116 ? -7.901 -2.003 -5.740 1.00 91.31 116 LYS A O 1
ATOM 890 N N . ALA A 1 117 ? -8.650 -0.292 -4.478 1.00 93.00 117 ALA A N 1
ATOM 891 C CA . ALA A 1 117 ? -8.427 -0.961 -3.208 1.00 93.00 117 ALA A CA 1
ATOM 892 C C . ALA A 1 117 ? -9.346 -2.185 -3.087 1.00 93.00 117 ALA A C 1
ATOM 894 O O . ALA A 1 117 ? -10.552 -2.086 -3.295 1.00 93.00 117 ALA A O 1
ATOM 895 N N . TYR A 1 118 ? -8.771 -3.323 -2.707 1.00 94.25 118 TYR A N 1
ATOM 896 C CA . TYR A 1 118 ? -9.491 -4.566 -2.429 1.00 94.25 118 TYR A CA 1
ATOM 897 C C . TYR A 1 118 ? -10.168 -4.546 -1.056 1.00 94.25 118 TYR A C 1
ATOM 899 O O . TYR A 1 118 ? -11.210 -5.168 -0.851 1.00 94.25 118 TYR A O 1
ATOM 907 N N . GLY A 1 119 ? -9.560 -3.863 -0.088 1.00 94.06 119 GLY A N 1
ATOM 908 C CA . GLY A 1 119 ? -10.081 -3.844 1.267 1.00 94.06 119 GLY A CA 1
ATOM 909 C C . GLY A 1 119 ? -9.377 -2.877 2.193 1.00 94.06 119 GLY A C 1
ATOM 910 O O . GLY A 1 119 ? -8.302 -2.362 1.880 1.00 94.06 119 GLY A O 1
ATOM 911 N N . ILE A 1 120 ? -9.989 -2.670 3.352 1.00 93.31 120 ILE A N 1
ATOM 912 C CA . ILE A 1 120 ? -9.483 -1.809 4.415 1.00 93.31 120 ILE A CA 1
ATOM 913 C C . ILE A 1 120 ? -9.520 -2.537 5.760 1.00 93.31 120 ILE A C 1
ATOM 915 O O . ILE A 1 120 ? -10.387 -3.373 6.024 1.00 93.31 120 ILE A O 1
ATOM 919 N N . ILE A 1 121 ? -8.543 -2.233 6.607 1.00 93.56 121 ILE A N 1
ATOM 920 C CA . ILE A 1 121 ? -8.415 -2.740 7.970 1.00 93.56 121 ILE A CA 1
ATOM 921 C C . ILE A 1 121 ? -8.149 -1.547 8.879 1.00 93.56 121 ILE A C 1
ATOM 923 O O . ILE A 1 121 ? -7.302 -0.706 8.574 1.00 93.56 121 ILE A O 1
ATOM 927 N N . LEU A 1 122 ? -8.847 -1.504 10.010 1.00 92.00 122 LEU A N 1
ATOM 928 C CA . LEU A 1 122 ? -8.690 -0.475 11.027 1.00 92.00 122 LEU A CA 1
ATOM 929 C C . LEU A 1 122 ? -8.199 -1.114 12.323 1.00 92.00 122 LEU A C 1
ATOM 931 O O . LEU A 1 122 ? -8.884 -1.946 12.912 1.00 92.00 122 LEU A O 1
ATOM 935 N N . LYS A 1 123 ? -7.026 -0.704 12.806 1.00 90.88 123 LYS A N 1
ATOM 936 C CA . LYS A 1 123 ? -6.487 -1.156 14.094 1.00 90.88 123 LYS A CA 1
ATOM 937 C C . LYS A 1 123 ? -6.201 0.023 15.001 1.00 90.88 123 LYS A C 1
ATOM 939 O O . LYS A 1 123 ? -5.539 0.970 14.605 1.00 90.88 123 LYS A O 1
ATOM 944 N N . LYS A 1 124 ? -6.642 -0.063 16.252 1.00 89.44 124 LYS A N 1
ATOM 945 C CA . LYS A 1 124 ? -6.290 0.906 17.296 1.00 89.44 124 LYS A CA 1
ATOM 946 C C . LYS A 1 124 ? -5.217 0.305 18.193 1.00 89.44 124 LYS A C 1
ATOM 948 O O . LYS A 1 124 ? -5.355 -0.837 18.630 1.00 89.44 124 LYS A O 1
ATOM 953 N N . LYS A 1 125 ? -4.148 1.053 18.469 1.00 86.00 125 LYS A N 1
ATOM 954 C CA . LYS A 1 125 ? -3.089 0.630 19.396 1.00 86.00 125 LYS A CA 1
ATOM 955 C C . LYS A 1 125 ? -2.650 1.821 20.237 1.00 86.00 125 LYS A C 1
ATOM 957 O O . LYS A 1 125 ? -2.004 2.737 19.739 1.00 86.00 125 LYS A O 1
ATOM 962 N N . GLY A 1 126 ? -2.984 1.779 21.525 1.00 86.75 126 GLY A N 1
ATOM 963 C CA . GLY A 1 126 ? -2.825 2.938 22.398 1.00 86.75 126 GLY A CA 1
ATOM 964 C C . GLY A 1 126 ? -3.673 4.093 21.875 1.00 86.75 126 GLY A C 1
ATOM 965 O O . GLY A 1 126 ? -4.876 3.931 21.689 1.00 86.75 126 GLY A O 1
ATOM 966 N N . GLU A 1 127 ? -3.030 5.223 21.601 1.00 84.19 127 GLU A N 1
ATOM 967 C CA . GLU A 1 127 ? -3.698 6.425 21.088 1.00 84.19 127 GLU A CA 1
ATOM 968 C C . GLU A 1 127 ? -3.482 6.657 19.589 1.00 84.19 127 GLU A C 1
ATOM 970 O O . GLU A 1 127 ? -3.935 7.664 19.055 1.00 84.19 127 GLU A O 1
ATOM 975 N N . SER A 1 128 ? -2.817 5.720 18.911 1.00 84.25 128 SER A N 1
ATOM 976 C CA . SER A 1 128 ? -2.673 5.732 17.458 1.00 84.25 128 SER A CA 1
ATOM 977 C C . SER A 1 128 ? -3.768 4.898 16.792 1.00 84.25 128 SER A C 1
ATOM 979 O O . SER A 1 128 ? -4.152 3.817 17.270 1.00 84.25 128 SER A O 1
ATOM 981 N N . THR A 1 129 ? -4.216 5.378 15.636 1.00 88.06 129 THR A N 1
ATOM 982 C CA . THR A 1 129 ? -5.096 4.651 14.721 1.00 88.06 129 THR A CA 1
ATOM 983 C C . THR A 1 129 ? -4.310 4.245 13.479 1.00 88.06 129 THR A C 1
ATOM 985 O O . THR A 1 129 ? -3.658 5.066 12.851 1.00 88.06 129 THR A O 1
ATOM 988 N N . PHE A 1 130 ? -4.365 2.966 13.121 1.00 90.25 130 PHE A N 1
ATOM 989 C CA . PHE A 1 130 ? -3.683 2.394 11.967 1.00 90.25 130 PHE A CA 1
ATOM 990 C C . PHE A 1 130 ? -4.712 1.990 10.926 1.00 90.25 130 PHE A C 1
ATOM 992 O O . PHE A 1 130 ? -5.528 1.091 11.155 1.00 90.25 130 PHE A O 1
ATOM 999 N N . TRP A 1 131 ? -4.633 2.634 9.775 1.00 92.00 131 TRP A N 1
ATOM 1000 C CA . TRP A 1 131 ? -5.408 2.307 8.596 1.00 92.00 131 TRP A CA 1
ATOM 1001 C C . TRP A 1 131 ? -4.541 1.485 7.656 1.00 92.00 131 TRP A C 1
ATOM 1003 O O . TRP A 1 131 ? -3.449 1.916 7.307 1.00 92.00 131 TRP A O 1
ATOM 1013 N N . THR A 1 132 ? -5.006 0.317 7.229 1.00 93.69 132 THR A N 1
ATOM 1014 C CA . THR A 1 132 ? -4.337 -0.471 6.190 1.00 93.69 132 THR A CA 1
ATOM 1015 C C . THR A 1 132 ? -5.285 -0.662 5.020 1.00 93.69 132 THR A C 1
ATOM 1017 O O . THR A 1 132 ? -6.303 -1.334 5.156 1.00 93.69 132 THR A O 1
ATOM 1020 N N . VAL A 1 133 ? -4.931 -0.105 3.868 1.00 94.25 133 VAL A N 1
ATOM 1021 C CA . VAL A 1 133 ? -5.600 -0.320 2.585 1.00 94.25 133 VAL A CA 1
ATOM 1022 C C . VAL A 1 133 ? -4.814 -1.362 1.801 1.00 94.25 133 VAL A C 1
ATOM 1024 O O . VAL A 1 133 ? -3.592 -1.276 1.684 1.00 94.25 133 VAL A O 1
ATOM 1027 N N . VAL A 1 134 ? -5.502 -2.373 1.284 1.00 95.75 134 VAL A N 1
ATOM 1028 C CA . VAL A 1 134 ? -4.879 -3.493 0.574 1.00 95.75 134 VAL A CA 1
ATOM 1029 C C . VAL A 1 134 ? -5.265 -3.450 -0.895 1.00 95.75 134 VAL A C 1
ATOM 1031 O O . VAL A 1 134 ? -6.439 -3.311 -1.225 1.00 95.75 134 VAL A O 1
ATOM 1034 N N . PHE A 1 135 ? -4.280 -3.622 -1.770 1.00 94.81 135 PHE A N 1
ATOM 1035 C CA . PHE A 1 135 ? -4.434 -3.713 -3.220 1.00 94.81 135 PHE A CA 1
ATOM 1036 C C . PHE A 1 135 ? -4.096 -5.125 -3.670 1.00 94.81 135 PHE A C 1
ATOM 1038 O O . PHE A 1 135 ? -3.120 -5.705 -3.196 1.00 94.81 135 PHE A O 1
ATOM 1045 N N . ARG A 1 136 ? -4.873 -5.702 -4.586 1.00 93.94 136 ARG A N 1
ATOM 1046 C CA . ARG A 1 136 ? -4.500 -6.990 -5.179 1.00 93.94 136 ARG A CA 1
ATOM 1047 C C . ARG A 1 136 ? -3.353 -6.811 -6.162 1.00 93.94 136 ARG A C 1
ATOM 1049 O O . ARG A 1 136 ? -3.238 -5.784 -6.829 1.00 93.94 136 ARG A O 1
ATOM 1056 N N . TYR A 1 137 ? -2.532 -7.847 -6.256 1.00 94.38 137 TYR A N 1
ATOM 1057 C CA . TYR A 1 137 ? -1.562 -7.967 -7.330 1.00 94.38 137 TYR A CA 1
ATOM 1058 C C . TYR A 1 137 ? -2.257 -8.267 -8.658 1.00 94.38 137 TYR A C 1
ATOM 1060 O O . TYR A 1 137 ? -3.228 -9.022 -8.713 1.00 94.38 137 TYR A O 1
ATOM 1068 N N . THR A 1 138 ? -1.724 -7.729 -9.748 1.00 91.94 138 THR A N 1
ATOM 1069 C CA . THR A 1 138 ? -2.117 -8.162 -11.094 1.00 91.94 138 THR A CA 1
ATOM 1070 C C . THR A 1 138 ? -1.389 -9.460 -11.476 1.00 91.94 138 THR A C 1
ATOM 1072 O O . THR A 1 138 ? -0.550 -9.979 -10.737 1.00 91.94 138 THR A O 1
ATOM 1075 N N . ALA A 1 139 ? -1.656 -9.968 -12.683 1.00 88.75 139 ALA A N 1
ATOM 1076 C CA . ALA A 1 139 ? -0.895 -11.081 -13.249 1.00 88.75 139 ALA A CA 1
ATOM 1077 C C . ALA A 1 139 ? 0.600 -10.756 -13.462 1.00 88.75 139 ALA A C 1
ATOM 1079 O O . ALA A 1 139 ? 1.437 -11.649 -13.346 1.00 88.75 139 ALA A O 1
ATOM 1080 N N . ARG A 1 140 ? 0.953 -9.490 -13.732 1.00 86.56 140 ARG A N 1
ATOM 1081 C CA . ARG A 1 140 ? 2.335 -9.077 -14.034 1.00 86.56 140 ARG A CA 1
ATOM 1082 C C . ARG A 1 140 ? 3.259 -9.173 -12.826 1.00 86.56 140 ARG A C 1
ATOM 1084 O O . ARG A 1 140 ? 4.444 -9.438 -12.991 1.00 86.56 140 ARG A O 1
ATOM 1091 N N . ALA A 1 141 ? 2.730 -8.993 -11.617 1.00 84.94 141 ALA A N 1
ATOM 1092 C CA . ALA A 1 141 ? 3.532 -9.048 -10.398 1.00 84.94 141 ALA A CA 1
ATOM 1093 C C . ALA A 1 141 ? 4.196 -10.421 -10.162 1.00 84.94 141 ALA A C 1
ATOM 1095 O O . ALA A 1 141 ? 5.118 -10.514 -9.356 1.00 84.94 141 ALA A O 1
ATOM 1096 N N . GLY A 1 142 ? 3.720 -11.493 -10.816 1.00 76.50 142 GLY A N 1
ATOM 1097 C CA . GLY A 1 142 ? 4.251 -12.851 -10.637 1.00 76.50 142 GLY A CA 1
ATOM 1098 C C . GLY A 1 142 ? 4.016 -13.429 -9.234 1.00 76.50 142 GLY A C 1
ATOM 1099 O O . GLY A 1 142 ? 4.646 -14.412 -8.850 1.00 76.50 142 GLY A O 1
ATOM 1100 N N . LYS A 1 143 ? 3.131 -12.804 -8.451 1.00 78.31 143 LYS A N 1
ATOM 1101 C CA . LYS A 1 143 ? 2.762 -13.195 -7.088 1.00 78.31 143 LYS A CA 1
ATOM 1102 C C . LYS A 1 143 ? 1.459 -13.988 -7.098 1.00 78.31 143 LYS A C 1
ATOM 1104 O O . LYS A 1 143 ? 0.638 -13.843 -8.002 1.00 78.31 143 LYS A O 1
ATOM 1109 N N . ASP A 1 144 ? 1.246 -14.789 -6.055 1.00 85.56 144 ASP A N 1
ATOM 1110 C CA . ASP A 1 144 ? -0.029 -15.472 -5.821 1.00 85.56 144 ASP A CA 1
ATOM 1111 C C . ASP A 1 144 ? -1.103 -14.443 -5.423 1.00 85.56 144 ASP A C 1
ATOM 1113 O O . ASP A 1 144 ? -1.358 -14.181 -4.245 1.00 85.56 144 ASP A O 1
ATOM 1117 N N . ARG A 1 145 ? -1.686 -13.811 -6.447 1.00 86.06 145 ARG A N 1
ATOM 1118 C CA . ARG A 1 145 ? -2.660 -12.715 -6.349 1.00 86.06 145 ARG A CA 1
ATOM 1119 C C . ARG A 1 145 ? -3.977 -13.101 -5.679 1.00 86.06 145 ARG A C 1
ATOM 1121 O O . ARG A 1 145 ? -4.752 -12.226 -5.309 1.00 86.06 145 ARG A O 1
ATOM 1128 N N . GLU A 1 146 ? -4.250 -14.397 -5.550 1.00 87.69 146 GLU A N 1
ATOM 1129 C CA . GLU A 1 146 ? -5.443 -14.897 -4.863 1.00 87.69 146 GLU A CA 1
ATOM 1130 C C . GLU A 1 146 ? -5.231 -14.941 -3.348 1.00 87.69 146 GLU A C 1
ATOM 1132 O O . GLU A 1 146 ? -6.182 -14.830 -2.572 1.00 87.69 146 GLU A O 1
ATOM 1137 N N . ARG A 1 147 ? -3.972 -15.065 -2.912 1.00 89.75 147 ARG A N 1
ATOM 1138 C CA . ARG A 1 147 ? -3.605 -15.165 -1.496 1.00 89.75 147 ARG A CA 1
ATOM 1139 C C . ARG A 1 147 ? -3.007 -13.884 -0.943 1.00 89.75 147 ARG A C 1
ATOM 1141 O O . ARG A 1 147 ? -3.183 -13.611 0.248 1.00 89.75 147 ARG A O 1
ATOM 1148 N N . PHE A 1 148 ? -2.320 -13.109 -1.775 1.00 93.25 148 PHE A N 1
ATOM 1149 C CA . PHE A 1 148 ? -1.573 -11.932 -1.357 1.00 93.25 148 PHE A CA 1
ATOM 1150 C C . PHE A 1 148 ? -1.938 -10.688 -2.161 1.00 93.25 148 PHE A C 1
ATOM 1152 O O . PHE A 1 148 ? -2.261 -10.736 -3.346 1.00 93.25 148 PHE A O 1
ATOM 1159 N N . GLY A 1 149 ? -1.845 -9.558 -1.478 1.00 93.56 149 GLY A N 1
ATOM 1160 C CA . GLY A 1 149 ? -1.861 -8.230 -2.059 1.00 93.56 149 GLY A CA 1
ATOM 1161 C C . GLY A 1 149 ? -0.779 -7.370 -1.427 1.00 93.56 149 GLY A C 1
ATOM 1162 O O . GLY A 1 149 ? 0.033 -7.856 -0.643 1.00 93.56 149 GLY A O 1
ATOM 1163 N N . ARG A 1 150 ? -0.814 -6.080 -1.731 1.00 93.00 150 ARG A N 1
ATOM 1164 C CA . ARG A 1 150 ? 0.110 -5.079 -1.219 1.00 93.00 150 ARG A CA 1
ATOM 1165 C C . ARG A 1 150 ? -0.596 -4.136 -0.264 1.00 93.00 150 ARG A C 1
ATOM 1167 O O . ARG A 1 150 ? -1.718 -3.716 -0.538 1.00 93.00 150 ARG A O 1
ATOM 1174 N N . ALA A 1 151 ? 0.039 -3.818 0.859 1.00 93.75 151 ALA A N 1
ATOM 1175 C CA . ALA A 1 151 ? -0.578 -3.027 1.917 1.00 93.75 151 ALA A CA 1
ATOM 1176 C C . ALA A 1 151 ? -0.001 -1.613 1.975 1.00 93.75 151 ALA A C 1
ATOM 1178 O O . ALA A 1 151 ? 1.189 -1.428 2.219 1.00 93.75 151 ALA A O 1
ATOM 1179 N N . TRP A 1 152 ? -0.876 -0.623 1.845 1.00 92.19 152 TRP A N 1
ATOM 1180 C CA . TRP A 1 152 ? -0.627 0.766 2.196 1.00 92.19 152 TRP A CA 1
ATOM 1181 C C . TRP A 1 152 ? -1.143 1.019 3.602 1.00 92.19 152 TRP A C 1
ATOM 1183 O O . TRP A 1 152 ? -2.324 0.837 3.874 1.00 92.19 152 TRP A O 1
ATOM 1193 N N . THR A 1 153 ? -0.246 1.354 4.522 1.00 90.25 153 THR A N 1
ATOM 1194 C CA . THR A 1 153 ? -0.576 1.577 5.927 1.00 90.25 153 THR A CA 1
ATOM 1195 C C . THR A 1 153 ? -0.296 3.014 6.306 1.00 90.25 153 THR A C 1
ATOM 1197 O O . THR A 1 153 ? 0.787 3.519 6.030 1.00 90.25 153 THR A O 1
ATOM 1200 N N . MET A 1 154 ? -1.249 3.629 6.987 1.00 87.56 154 MET A N 1
ATOM 1201 C CA . MET A 1 154 ? -1.148 4.967 7.535 1.00 87.56 154 MET A CA 1
ATOM 1202 C C . MET A 1 154 ? -1.386 4.911 9.040 1.00 87.56 154 MET A C 1
ATOM 1204 O O . MET A 1 154 ? -2.394 4.370 9.496 1.00 87.56 154 MET A O 1
ATOM 1208 N N . GLU A 1 155 ? -0.456 5.459 9.811 1.00 86.50 155 GLU A N 1
ATOM 1209 C CA . GLU A 1 155 ? -0.666 5.755 11.227 1.00 86.50 155 GLU A CA 1
ATOM 1210 C C . GLU A 1 155 ? -1.150 7.194 11.376 1.00 86.50 155 GLU A C 1
ATOM 1212 O O . GLU A 1 155 ? -0.498 8.106 10.881 1.00 86.50 155 GLU A O 1
ATOM 1217 N N . GLU A 1 156 ? -2.274 7.371 12.058 1.00 83.06 156 GLU A N 1
ATOM 1218 C CA . GLU A 1 156 ? -2.826 8.643 12.513 1.00 83.06 156 GLU A CA 1
ATOM 1219 C C . GLU A 1 156 ? -2.568 8.727 14.024 1.00 83.06 156 GLU A C 1
ATOM 1221 O O . GLU A 1 156 ? -3.159 7.976 14.811 1.00 83.06 156 GLU A O 1
ATOM 1226 N N . ASP A 1 157 ? -1.618 9.578 14.420 1.00 77.88 157 ASP A N 1
ATOM 1227 C CA . ASP A 1 157 ? -1.315 9.831 15.831 1.00 77.88 157 ASP A CA 1
ATOM 1228 C C . ASP A 1 157 ? -2.254 10.892 16.444 1.00 77.88 157 ASP A C 1
ATOM 1230 O O . ASP A 1 157 ? -3.073 11.512 15.765 1.00 77.88 157 ASP A O 1
ATOM 1234 N N . ARG A 1 158 ? -2.121 11.142 17.754 1.00 69.12 158 ARG A N 1
ATOM 1235 C CA . ARG A 1 158 ? -2.921 12.145 18.491 1.00 69.12 158 ARG A CA 1
ATOM 1236 C C . ARG A 1 158 ? -2.776 13.578 17.969 1.00 69.12 158 ARG A C 1
ATOM 1238 O O . ARG A 1 158 ? -3.571 14.441 18.330 1.00 69.12 158 ARG A O 1
ATOM 1245 N N . PHE A 1 159 ? -1.716 13.850 17.215 1.00 68.75 159 PHE A N 1
ATOM 1246 C CA . PHE A 1 159 ? -1.405 15.152 16.642 1.00 68.75 159 PHE A CA 1
ATOM 1247 C C . PHE A 1 159 ? -1.779 15.217 15.154 1.00 68.75 159 PHE A C 1
ATOM 1249 O O . PHE A 1 159 ? -1.390 16.172 14.482 1.00 68.75 159 PHE A O 1
ATOM 1256 N N . ASN A 1 160 ? -2.520 14.224 14.642 1.00 65.31 160 ASN A N 1
ATOM 1257 C CA . ASN A 1 160 ? -2.859 14.055 13.229 1.00 65.31 160 ASN A CA 1
ATOM 1258 C C . ASN A 1 160 ? -1.621 14.030 12.317 1.00 65.31 160 ASN A C 1
ATOM 1260 O O . ASN A 1 160 ? -1.678 14.472 11.168 1.00 65.31 160 ASN A O 1
ATOM 1264 N N . LYS A 1 161 ? -0.478 13.550 12.819 1.00 59.62 161 LYS A N 1
ATOM 1265 C CA . LYS A 1 161 ? 0.670 13.251 11.964 1.00 59.62 161 LYS A CA 1
ATOM 1266 C C . LYS A 1 161 ? 0.438 11.910 11.294 1.00 59.62 161 LYS A C 1
ATOM 1268 O O . LYS A 1 161 ? 0.045 10.942 11.945 1.00 59.62 161 LYS A O 1
ATOM 1273 N N . TYR A 1 162 ? 0.738 11.879 10.001 1.00 70.56 162 TYR A N 1
ATOM 1274 C CA . TYR A 1 162 ? 0.581 10.702 9.165 1.00 70.56 162 TYR A CA 1
ATOM 1275 C C . TYR A 1 162 ? 1.935 10.067 8.876 1.00 70.56 162 TYR A C 1
ATOM 1277 O O . TYR A 1 162 ? 2.816 10.699 8.289 1.00 70.56 162 TYR A O 1
ATOM 1285 N N . PHE A 1 163 ? 2.094 8.802 9.260 1.00 70.25 163 PHE A N 1
ATOM 1286 C CA . PHE A 1 163 ? 3.227 7.984 8.830 1.00 70.25 163 PHE A CA 1
ATOM 1287 C C . PHE A 1 163 ? 2.744 6.942 7.833 1.00 70.25 163 PHE A C 1
ATOM 1289 O O . PHE A 1 163 ? 1.959 6.062 8.183 1.00 70.25 163 PHE A O 1
ATOM 1296 N N . ILE A 1 164 ? 3.235 7.034 6.597 1.00 77.88 164 ILE A N 1
ATOM 1297 C CA . ILE A 1 164 ? 2.883 6.108 5.520 1.00 77.88 164 ILE A CA 1
ATOM 1298 C C . ILE A 1 164 ? 3.942 5.008 5.429 1.00 77.88 164 ILE A C 1
ATOM 1300 O O . ILE A 1 164 ? 5.142 5.274 5.358 1.00 77.88 164 ILE A O 1
ATOM 1304 N N . ARG A 1 165 ? 3.494 3.753 5.395 1.00 81.50 165 ARG A N 1
ATOM 1305 C CA . ARG A 1 165 ? 4.313 2.572 5.104 1.00 81.50 165 ARG A CA 1
ATOM 1306 C C . ARG A 1 165 ? 3.673 1.769 3.987 1.00 81.50 165 ARG A C 1
ATOM 1308 O O . ARG A 1 165 ? 2.492 1.441 4.065 1.00 81.50 165 ARG A O 1
ATOM 1315 N N . PHE A 1 166 ? 4.465 1.384 2.994 1.00 82.12 166 PHE A N 1
ATOM 1316 C CA . PHE A 1 166 ? 4.004 0.540 1.898 1.00 82.12 166 PHE A CA 1
ATOM 1317 C C . PHE A 1 166 ? 4.717 -0.817 1.953 1.00 82.12 166 PHE A C 1
ATOM 1319 O O . PHE A 1 166 ? 5.926 -0.921 1.761 1.00 82.12 166 PHE A O 1
ATOM 1326 N N . SER A 1 167 ? 3.974 -1.863 2.313 1.00 79.94 167 SER A N 1
ATOM 1327 C CA . SER A 1 167 ? 4.490 -3.218 2.533 1.00 79.94 167 SER A CA 1
ATOM 1328 C C . SER A 1 167 ? 4.155 -4.120 1.359 1.00 79.94 167 SER A C 1
ATOM 1330 O O . SER A 1 167 ? 3.064 -4.018 0.807 1.00 79.94 167 SER A O 1
ATOM 1332 N N . HIS A 1 168 ? 5.079 -5.021 1.026 1.00 71.62 168 HIS A N 1
ATOM 1333 C CA . HIS A 1 168 ? 5.063 -5.818 -0.195 1.00 71.62 168 HIS A CA 1
ATOM 1334 C C . HIS A 1 168 ? 3.994 -6.915 -0.128 1.00 71.62 168 HIS A C 1
ATOM 1336 O O . HIS A 1 168 ? 3.000 -6.808 -0.824 1.00 71.62 168 HIS A O 1
ATOM 1342 N N . ASP A 1 169 ? 4.115 -7.898 0.767 1.00 88.56 169 ASP A N 1
ATOM 1343 C CA . ASP A 1 169 ? 3.175 -9.025 0.806 1.00 88.56 169 ASP A CA 1
ATOM 1344 C C . ASP A 1 169 ? 2.231 -8.937 2.022 1.00 88.56 169 ASP A C 1
ATOM 1346 O O . ASP A 1 169 ? 2.651 -8.986 3.182 1.00 88.56 169 ASP A O 1
ATOM 1350 N N . PHE A 1 170 ? 0.927 -8.837 1.757 1.00 91.81 170 PHE A N 1
ATOM 1351 C CA . PHE A 1 170 ? -0.145 -8.843 2.750 1.00 91.81 170 PHE A CA 1
ATOM 1352 C C . PHE A 1 170 ? -1.163 -9.958 2.457 1.00 91.81 170 PHE A C 1
ATOM 1354 O O . PHE A 1 170 ? -1.725 -9.989 1.361 1.00 91.81 170 PHE A O 1
ATOM 1361 N N . PRO A 1 171 ? -1.458 -10.866 3.409 1.00 93.19 171 PRO A N 1
ATOM 1362 C CA . PRO A 1 171 ? -2.430 -11.935 3.183 1.00 93.19 171 PRO A CA 1
ATOM 1363 C C . PRO A 1 171 ? -3.854 -11.391 3.014 1.00 93.19 171 PRO A C 1
ATOM 1365 O O . PRO A 1 171 ? -4.413 -10.815 3.949 1.00 93.19 171 PRO A O 1
ATOM 1368 N N . LEU A 1 172 ? -4.490 -11.647 1.869 1.00 92.00 172 LEU A N 1
ATOM 1369 C CA . LEU A 1 172 ? -5.857 -11.184 1.582 1.00 92.00 172 LEU A CA 1
ATOM 1370 C C . LEU A 1 172 ? -6.896 -11.772 2.545 1.00 92.00 172 LEU A C 1
ATOM 1372 O O . LEU A 1 172 ? -7.924 -11.153 2.803 1.00 92.00 172 LEU A O 1
ATOM 1376 N N . ALA A 1 173 ? -6.612 -12.940 3.128 1.00 91.94 173 ALA A N 1
ATOM 1377 C CA . ALA A 1 173 ? -7.447 -13.566 4.152 1.00 91.94 173 ALA A CA 1
ATOM 1378 C C . ALA A 1 173 ? -7.518 -12.767 5.470 1.00 91.94 173 ALA A C 1
ATOM 1380 O O . ALA A 1 173 ? -8.408 -13.010 6.276 1.00 91.94 173 ALA A O 1
ATOM 1381 N N . LYS A 1 174 ? -6.587 -11.828 5.706 1.00 90.81 174 LYS A N 1
ATOM 1382 C CA . LYS A 1 174 ? -6.580 -10.951 6.891 1.00 90.81 174 LYS A CA 1
ATOM 1383 C C . LYS A 1 174 ? -7.342 -9.639 6.675 1.00 90.81 174 LYS A C 1
ATOM 1385 O O . LYS A 1 174 ? -7.363 -8.808 7.577 1.00 90.81 174 LYS A O 1
ATOM 1390 N N . VAL A 1 175 ? -7.913 -9.427 5.490 1.00 91.19 175 VAL A N 1
ATOM 1391 C CA . VAL A 1 175 ? -8.720 -8.244 5.177 1.00 91.19 175 VAL A CA 1
ATOM 1392 C C . VAL A 1 175 ? -10.106 -8.409 5.788 1.00 91.19 175 VAL A C 1
ATOM 1394 O O . VAL A 1 175 ? -10.845 -9.317 5.417 1.00 91.19 175 VAL A O 1
ATOM 1397 N N . GLU A 1 176 ? -10.441 -7.521 6.721 1.00 83.50 176 GLU A N 1
ATOM 1398 C CA . GLU A 1 176 ? -11.691 -7.563 7.487 1.00 83.50 176 GLU A CA 1
ATOM 1399 C C . GLU A 1 176 ? -12.869 -7.009 6.677 1.00 83.50 176 GLU A C 1
ATOM 1401 O O . GLU A 1 176 ? -13.921 -7.643 6.601 1.00 83.50 176 GLU A O 1
ATOM 1406 N N . LYS A 1 177 ? -12.678 -5.855 6.022 1.00 88.50 177 LYS A N 1
ATOM 1407 C CA . LYS A 1 177 ? -13.688 -5.210 5.177 1.00 88.50 177 LYS A CA 1
ATOM 1408 C C . LYS A 1 177 ? -13.220 -5.184 3.725 1.00 88.50 177 LYS A C 1
ATOM 1410 O O . LYS A 1 177 ? -12.237 -4.520 3.398 1.00 88.50 177 LYS A O 1
ATOM 1415 N N . LYS A 1 178 ? -13.926 -5.919 2.865 1.00 90.31 178 LYS A N 1
ATOM 1416 C CA . LYS A 1 178 ? -13.721 -5.915 1.408 1.00 90.31 178 LYS A CA 1
ATOM 1417 C C . LYS A 1 178 ? -14.544 -4.795 0.772 1.00 90.31 178 LYS A C 1
ATOM 1419 O O . LYS A 1 178 ?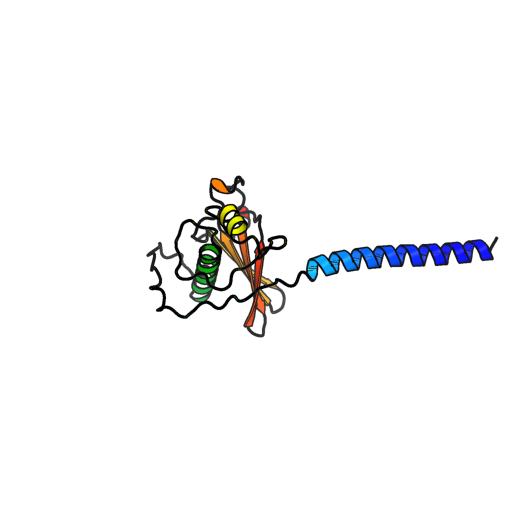 -15.612 -4.473 1.297 1.00 90.31 178 LYS A O 1
ATOM 1424 N N . LEU A 1 179 ? -14.023 -4.212 -0.303 1.00 87.19 179 LEU A N 1
ATOM 1425 C CA . LEU A 1 179 ? -14.589 -3.048 -0.991 1.00 87.19 179 LEU A CA 1
ATOM 1426 C C . LEU A 1 179 ? -15.066 -3.367 -2.404 1.00 87.19 179 LEU A C 1
ATOM 1428 O O . LEU A 1 179 ? -14.581 -4.369 -2.977 1.00 87.19 179 LEU A O 1
#

Solvent-accessible surface area (backbone atoms only — not comparable to full-atom values): 10389 Å² total; per-residue (Å²): 110,75,70,59,55,54,54,50,52,53,51,51,51,54,50,52,52,51,51,51,50,52,52,51,48,54,51,45,53,68,73,59,62,71,76,71,68,57,76,67,88,72,85,93,68,80,81,66,79,76,80,78,75,87,64,78,84,61,82,60,55,73,66,56,47,50,54,50,51,51,52,33,51,49,44,26,43,56,28,22,20,84,60,85,52,71,71,72,56,70,50,77,63,58,95,89,60,59,85,89,43,51,71,60,54,39,65,69,29,43,41,26,32,48,66,57,60,45,22,42,39,82,46,77,57,91,75,32,39,35,42,35,40,30,22,35,38,30,82,75,54,76,53,65,41,88,50,28,18,32,30,44,31,37,37,38,39,88,81,70,50,76,48,78,47,80,46,71,84,32,59,51,88,75,51,77,41,73,84

Secondary structure (DSSP, 8-state):
-HHHHHHHHHHHHHHHHHHHHHHHHHHHHHH--------------PPP-------------HHHHHHHHHHHHHHHHTT-SSS--SS--SPPPPTT--GGGHHHHHHHHTTSEEEEEEEEEEEEETTEEEEEEEEEE-STT-S-TTTEEEEEEEEE-TT--EEEEEEEEEEGGG-SEE-

pLDDT: mean 73.71, std 19.94, range [30.44, 95.75]

Radius of gyration: 22.16 Å; Cα contacts (8 Å, |Δi|>4): 243; chains: 1; bounding box: 66×43×56 Å

Mean predicted aligned error: 14.27 Å

Nearest PDB structures (foldseek):
  3bb9-assembly1_A  TM=3.636E-01  e=3.542E-01  Shewanella frigidimarina NCIMB 400
  7vwm-assembly2_C  TM=3.529E-01  e=9.610E-01  Rhodococcus erythropolis
  7vwd-assembly1_D  TM=2.998E-01  e=9.610E-01  Rhodococcus erythropolis
  4r9k-assembly1_A  TM=2.697E-01  e=8.545E-01  Rhodococcus erythropolis
  4r9k-assembly2_C  TM=2.636E-01  e=1.833E+00  Rhodococcus erythropolis

Foldseek 3Di:
DVVVVVVVVVVVVVVVVVVVVVVVVVVVVVVPPPFPQDWDDDDDDDDDPPPPPPDDPLVDDPVRVVVQVVVLLLLQLLQQEPDDDPDNGGHGDDVPDDPVPSVVSNVLRHQQWDSGFFAWDWDDDPQKIKIKTWTFTDVVNVDPRVFWTKIWIWIQHPVRDIDTDIGGTDGPVPGPRTD